Protein AF-A0A5C3MVZ9-F1 (afdb_monomer)

Secondary structure (DSSP, 8-state):
---------------S--SSSTT-HHHHHHHHHHHHHHHHHHHHHHHH--TTTHHHHHHHHHHHHHHHHHHHHHHHHHH--SSPPPPPHHHHHHHHHHHHHHHHHHHHHHHHHHHTHHHHHHTT-HHHHHHHHHHHHHHHHHHHHHHHHH-GGGHHHHHHHHHHHHHHHHHHHHHT-

Nearest PDB structures (foldseek):
  5j5k-assembly1_A  TM=9.422E-01  e=7.555E-06  Aspergillus fumigatus Af293
  8paq-assembly1_A  TM=5.697E-01  e=6.521E-03  Pleurotus eryngii
  8e0l-assembly1_C  TM=3.706E-01  e=1.104E-01  synthetic construct
  8fbj-assembly1_A  TM=3.093E-01  e=8.684E-02  synthetic construct
  3hiu-assembly1_B  TM=3.455E-01  e=1.781E+00  Xanthomonas campestris pv. campestris

Sequence (177 aa):
MKFFALIPVAFAGLSALSGVFAQNPQTVIASLKSVTKVSANLNVVVKGTSATNVFTEAPRIVTSLKDIVTTVGKAITVVSVHNPKAFDEKISEEVVEVLTDFVHVHQMLLKTIIGKHGVLAQFGFATPVRLALVAIEKGVDTFAFALIDLIPSQKGKAQKEVGSLDVTLQSSIKTYS

Organism: NCBI:txid5364

pLDDT: mean 88.58, std 17.46, range [35.72, 98.81]

Radius of gyration: 16.66 Å; Cα contacts (8 Å, |Δi|>4): 194; chains: 1; bounding box: 38×30×49 Å

Mean predicted aligned error: 6.55 Å

Solvent-accessible surface area (backbone atoms only — not comparable to full-atom values): 9661 Å² total; per-residue (Å²): 135,83,80,80,80,84,72,87,73,83,80,82,81,84,84,85,90,50,87,75,75,28,78,41,66,67,59,51,49,50,35,44,52,49,40,34,49,53,38,48,56,44,32,55,55,53,67,72,52,44,86,89,44,34,90,65,42,50,61,49,50,46,50,48,42,48,50,42,35,51,44,38,52,55,36,29,63,37,42,65,39,81,85,62,71,61,52,56,70,72,57,26,52,52,48,43,53,52,47,46,53,31,38,53,38,46,45,53,27,39,53,44,48,51,73,40,39,67,57,40,41,76,74,70,41,26,60,62,46,25,56,37,46,55,48,37,48,57,37,50,53,56,33,50,58,34,45,38,58,34,20,62,94,43,30,72,59,49,51,52,45,53,52,58,36,48,57,45,47,54,52,35,35,57,71,37,102

Foldseek 3Di:
DPDDPPPDPDPDDDDDDDADQLLDLVLLLVLLVVLLVLLLVLLVLLLPDDLVCCVPSLVVNLVSLVVSLVSLVVSLVSLPHDPADADDQVSLVVSLVSLLSSLVSLLSSLVSLLVCLVSCVVVPSLVSNLVSLVSNLVSLVSSLVSSCVRRVVCNVSSCVSSVSSNVSSVVSSVSSD

Structure (mmCIF, N/CA/C/O backbone):
data_AF-A0A5C3MVZ9-F1
#
_entry.id   AF-A0A5C3MVZ9-F1
#
loop_
_atom_site.group_PDB
_atom_site.id
_atom_site.type_symbol
_atom_site.label_atom_id
_atom_site.label_alt_id
_atom_site.label_comp_id
_atom_site.label_asym_id
_atom_site.label_entity_id
_atom_site.label_seq_id
_atom_site.pdbx_PDB_ins_code
_atom_site.Cartn_x
_atom_site.Cartn_y
_atom_site.Cartn_z
_atom_site.occupancy
_atom_site.B_iso_or_equiv
_atom_site.auth_seq_id
_atom_site.auth_comp_id
_atom_site.auth_asym_id
_atom_site.auth_atom_id
_atom_site.pdbx_PDB_model_num
ATOM 1 N N . MET A 1 1 ? -6.226 -20.193 2.914 1.00 45.25 1 MET A N 1
ATOM 2 C CA . MET A 1 1 ? -5.857 -19.100 3.832 1.00 45.25 1 MET A CA 1
ATOM 3 C C . MET A 1 1 ? -4.675 -19.573 4.659 1.00 45.25 1 MET A C 1
ATOM 5 O O . MET A 1 1 ? -4.851 -20.467 5.475 1.00 45.25 1 MET A O 1
ATOM 9 N N . LYS A 1 2 ? -3.469 -19.068 4.389 1.00 41.84 2 LYS A N 1
ATOM 10 C CA . LYS A 1 2 ? -2.326 -19.240 5.291 1.00 41.84 2 LYS A CA 1
ATOM 11 C C . LYS A 1 2 ? -2.252 -17.982 6.145 1.00 41.84 2 LYS A C 1
ATOM 13 O O . LYS A 1 2 ? -1.389 -17.143 5.938 1.00 41.84 2 LYS A O 1
ATOM 18 N N . PHE A 1 3 ? -3.210 -17.827 7.054 1.00 57.84 3 PHE A N 1
ATOM 19 C CA . 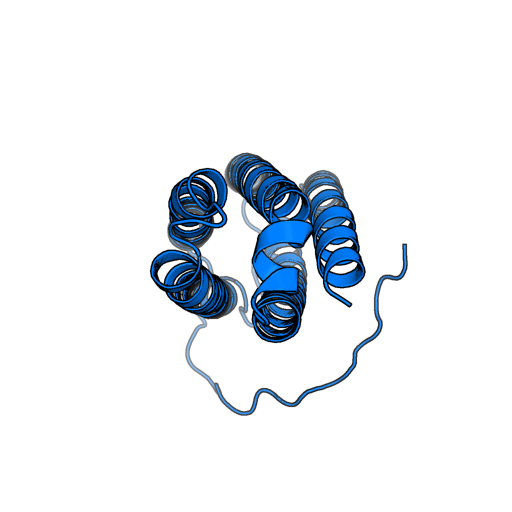PHE A 1 3 ? -3.000 -16.875 8.130 1.00 57.84 3 PHE A CA 1
ATOM 20 C C . PHE A 1 3 ? -1.802 -17.387 8.941 1.00 57.84 3 PHE A C 1
ATOM 22 O O . PHE A 1 3 ? -1.785 -18.553 9.332 1.00 57.84 3 PHE A O 1
ATOM 29 N N . PHE A 1 4 ? -0.820 -16.513 9.156 1.00 57.12 4 PHE A N 1
ATOM 30 C CA . PHE A 1 4 ? 0.335 -16.703 10.037 1.00 57.12 4 PHE A CA 1
ATOM 31 C C . PHE A 1 4 ? 1.445 -17.629 9.513 1.00 57.12 4 PHE A C 1
ATOM 33 O O . PHE A 1 4 ? 1.595 -18.776 9.923 1.00 57.12 4 PHE A O 1
ATOM 40 N N . ALA A 1 5 ? 2.341 -17.060 8.708 1.00 37.34 5 ALA A N 1
ATOM 41 C CA . ALA A 1 5 ? 3.761 -17.357 8.858 1.00 37.34 5 ALA A CA 1
ATOM 42 C C . ALA A 1 5 ? 4.421 -16.124 9.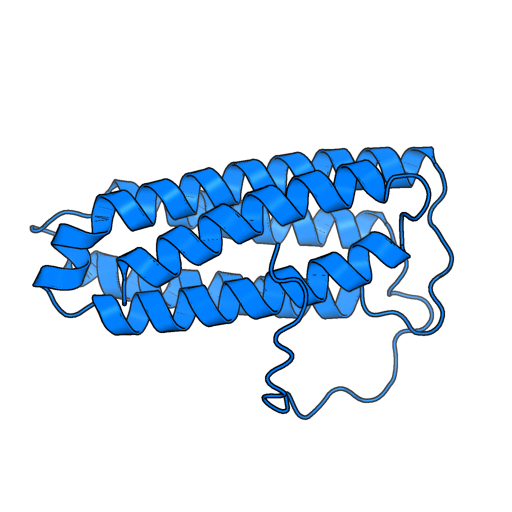491 1.00 37.34 5 ALA A C 1
ATOM 44 O O . ALA A 1 5 ? 4.932 -15.248 8.798 1.00 37.34 5 ALA A O 1
ATOM 45 N N . LEU A 1 6 ? 4.353 -16.033 10.825 1.00 38.66 6 LEU A N 1
ATOM 46 C CA . LEU A 1 6 ? 5.170 -15.103 11.603 1.00 38.66 6 LEU A CA 1
ATOM 47 C C . LEU A 1 6 ? 6.642 -15.440 11.340 1.00 38.66 6 LEU A C 1
ATOM 49 O O . LEU A 1 6 ? 7.203 -16.333 11.969 1.00 38.66 6 LEU A O 1
ATOM 53 N N . ILE A 1 7 ? 7.270 -14.737 10.399 1.00 37.75 7 ILE A N 1
ATOM 54 C CA . ILE A 1 7 ? 8.725 -14.609 10.379 1.00 37.75 7 ILE A CA 1
ATOM 55 C C . ILE A 1 7 ? 9.030 -13.337 11.170 1.00 37.75 7 ILE A C 1
ATOM 57 O O . ILE A 1 7 ? 8.782 -12.241 10.654 1.00 37.75 7 ILE A O 1
ATOM 61 N N . PRO A 1 8 ? 9.541 -13.440 12.409 1.00 36.94 8 PRO A N 1
ATOM 62 C CA . PRO A 1 8 ? 9.918 -12.272 13.178 1.00 36.94 8 PRO A CA 1
ATOM 63 C C . PRO A 1 8 ? 11.187 -11.691 12.551 1.00 36.94 8 PRO A C 1
ATOM 65 O O . PRO A 1 8 ? 12.300 -12.124 12.832 1.00 36.94 8 PRO A O 1
ATOM 68 N N . VAL A 1 9 ? 11.028 -10.705 11.670 1.00 46.03 9 VAL A N 1
ATOM 69 C CA . VAL A 1 9 ? 12.108 -9.755 11.402 1.00 46.03 9 VAL A CA 1
ATOM 70 C C . VAL A 1 9 ? 11.921 -8.653 12.429 1.00 46.03 9 VAL A C 1
ATOM 72 O O . VAL A 1 9 ? 10.958 -7.896 12.350 1.00 46.03 9 VAL A O 1
ATOM 75 N N . ALA A 1 10 ? 12.789 -8.638 13.439 1.00 35.72 10 ALA A N 1
ATOM 76 C CA . ALA A 1 10 ? 12.755 -7.673 14.524 1.00 35.72 10 ALA A CA 1
ATOM 77 C C . ALA A 1 10 ? 12.813 -6.241 13.967 1.00 35.72 10 ALA A C 1
ATOM 79 O O . ALA A 1 10 ? 13.871 -5.756 13.571 1.00 35.72 10 ALA A O 1
ATOM 80 N N . PHE A 1 11 ? 11.668 -5.559 13.944 1.00 40.09 11 PHE A N 1
ATOM 81 C CA . PHE A 1 11 ? 11.622 -4.108 13.844 1.00 40.09 11 PHE A CA 1
ATOM 82 C C . PHE A 1 11 ? 11.861 -3.579 15.260 1.00 40.09 11 PHE A C 1
ATOM 84 O O . PHE A 1 11 ? 10.946 -3.479 16.076 1.00 40.09 11 PHE A O 1
ATOM 91 N N . ALA A 1 12 ? 13.131 -3.370 15.601 1.00 48.41 12 ALA A N 1
ATOM 92 C CA . ALA A 1 12 ? 13.502 -2.774 16.872 1.00 48.41 12 ALA A CA 1
ATOM 93 C C . ALA A 1 12 ? 13.098 -1.293 16.878 1.00 48.41 12 ALA A C 1
ATOM 95 O O . ALA A 1 12 ? 13.540 -0.522 16.030 1.00 48.41 12 ALA A O 1
ATOM 96 N N . GLY A 1 13 ? 12.303 -0.915 17.878 1.00 43.41 13 GLY A N 1
ATOM 97 C CA . GLY A 1 13 ? 12.149 0.467 18.319 1.00 43.41 13 GLY A CA 1
ATOM 98 C C . GLY A 1 13 ? 10.807 1.105 17.981 1.00 43.41 13 GLY A C 1
ATOM 99 O O . GLY A 1 13 ? 10.647 1.672 16.910 1.00 43.41 13 GLY A O 1
ATOM 100 N N . LEU A 1 14 ? 9.890 1.098 18.952 1.00 44.62 14 LEU A N 1
ATOM 101 C CA . LEU A 1 14 ? 9.253 2.326 19.443 1.00 44.62 14 LEU A CA 1
ATOM 102 C C . LEU A 1 14 ? 8.547 2.023 20.773 1.00 44.62 14 LEU A C 1
ATOM 104 O O . LEU A 1 14 ? 7.391 1.611 20.830 1.00 44.62 14 LEU A O 1
ATOM 108 N N . SER A 1 15 ? 9.285 2.170 21.869 1.00 47.75 15 SER A N 1
ATOM 109 C CA . SER A 1 15 ? 8.735 2.110 23.219 1.00 47.75 15 SER A CA 1
ATOM 110 C C . SER A 1 15 ? 8.070 3.439 23.585 1.00 47.75 15 SER A C 1
ATOM 112 O O . SER A 1 15 ? 8.739 4.467 23.604 1.00 47.75 15 SER A O 1
ATOM 114 N N . ALA A 1 16 ? 6.784 3.327 23.935 1.00 46.72 16 ALA A N 1
ATOM 115 C CA . ALA A 1 16 ? 5.976 4.169 24.821 1.00 46.72 16 ALA A CA 1
ATOM 116 C C . ALA A 1 16 ? 5.820 5.661 24.470 1.00 46.72 16 ALA A C 1
ATOM 118 O O . ALA A 1 16 ? 6.742 6.435 24.669 1.00 46.72 16 ALA A O 1
ATOM 119 N N . LEU A 1 17 ? 4.610 6.049 24.034 1.00 42.44 17 LEU A N 1
ATOM 120 C CA . LEU A 1 17 ? 3.805 7.207 24.490 1.00 42.44 17 LEU A CA 1
ATOM 121 C C . LEU A 1 17 ? 2.609 7.396 23.525 1.00 42.44 17 LEU A C 1
ATOM 123 O O . LEU A 1 17 ? 2.632 8.254 22.648 1.00 42.44 17 LEU A O 1
ATOM 127 N N . SER A 1 18 ? 1.545 6.597 23.645 1.00 43.44 18 SER A N 1
ATOM 128 C CA . SER A 1 18 ? 0.374 6.739 22.755 1.00 43.44 18 SER A CA 1
ATOM 129 C C . SER A 1 18 ? -0.921 6.192 23.367 1.00 43.44 18 SER A C 1
ATOM 131 O O . SER A 1 18 ? -1.630 5.398 22.766 1.00 43.44 18 SER A O 1
ATOM 133 N N . GLY A 1 19 ? -1.255 6.621 24.589 1.00 43.06 19 GLY A N 1
ATOM 134 C CA . GLY A 1 19 ? -2.508 6.214 25.245 1.00 43.06 19 GLY A CA 1
ATOM 135 C C . GLY A 1 19 ? -3.753 7.004 24.818 1.00 43.06 19 GLY A C 1
ATOM 136 O O . GLY A 1 19 ? -4.858 6.493 24.934 1.00 43.06 19 GLY A O 1
ATOM 137 N N . VAL A 1 20 ? -3.603 8.243 24.326 1.00 42.28 20 VAL A N 1
ATOM 138 C CA . VAL A 1 20 ? -4.756 9.151 24.108 1.00 42.28 20 VAL A CA 1
ATOM 139 C C . VAL A 1 20 ? -4.894 9.625 22.656 1.00 42.28 20 VAL A C 1
ATOM 141 O O . VAL A 1 20 ? -6.004 9.849 22.188 1.00 42.28 20 VAL A O 1
ATOM 144 N N . PHE A 1 21 ? -3.800 9.711 21.891 1.00 45.47 21 PHE A N 1
ATOM 145 C CA . PHE A 1 21 ? -3.852 10.142 20.483 1.00 45.47 21 PHE A CA 1
ATOM 146 C C . PHE A 1 21 ? -4.121 9.007 19.482 1.00 45.47 21 PHE A C 1
ATOM 148 O O . PHE A 1 21 ? -4.516 9.278 18.350 1.00 45.47 21 PHE A O 1
ATOM 155 N N . ALA A 1 22 ? -3.929 7.746 19.884 1.00 52.75 22 ALA A N 1
ATOM 156 C CA . ALA A 1 22 ? -3.975 6.595 18.980 1.00 52.75 22 ALA A CA 1
ATOM 157 C C . ALA A 1 22 ? -5.392 6.011 18.771 1.00 52.75 22 ALA A C 1
ATOM 159 O O . ALA A 1 22 ? -5.597 5.136 17.945 1.00 52.75 22 ALA A O 1
ATOM 160 N N . GLN A 1 23 ? -6.418 6.532 19.451 1.00 66.25 23 GLN A N 1
ATOM 161 C CA . GLN A 1 23 ? -7.820 6.159 19.194 1.00 66.25 23 GLN A CA 1
ATOM 162 C C . GLN A 1 23 ? -8.663 7.312 18.665 1.00 66.25 23 GLN A C 1
ATOM 164 O O . GLN A 1 23 ? -9.837 7.432 18.998 1.00 66.25 23 GLN A O 1
ATOM 169 N N . ASN A 1 24 ? -8.075 8.184 17.850 1.00 84.31 24 ASN A N 1
ATOM 170 C CA . ASN A 1 24 ? -8.842 9.174 17.110 1.00 84.31 24 ASN A CA 1
ATOM 171 C C . ASN A 1 24 ? -9.297 8.553 15.769 1.00 84.31 24 ASN A C 1
ATOM 173 O O . ASN A 1 24 ? -8.444 8.315 14.904 1.00 84.31 24 ASN A O 1
ATOM 177 N N . PRO A 1 25 ? -10.605 8.297 15.560 1.00 88.69 25 PRO A N 1
ATOM 178 C CA . PRO A 1 25 ? -11.088 7.684 14.325 1.00 88.69 25 PRO A CA 1
ATOM 179 C C . PRO A 1 25 ? -10.778 8.507 13.075 1.00 88.69 25 PRO A C 1
ATOM 181 O O . PRO A 1 25 ? -10.451 7.949 12.029 1.00 88.69 25 PRO A O 1
ATOM 184 N N . GLN A 1 26 ? -10.803 9.836 13.181 1.00 91.06 26 GLN A N 1
ATOM 185 C CA . GLN A 1 26 ? -10.455 10.730 12.081 1.00 91.06 26 GLN A CA 1
ATOM 186 C C . GLN A 1 26 ? -8.980 10.579 11.694 1.00 91.06 26 GLN A C 1
ATOM 188 O O . GLN A 1 26 ? -8.660 10.620 10.507 1.00 91.06 26 GLN A O 1
ATOM 193 N N . THR A 1 27 ? -8.083 10.331 12.653 1.00 90.94 27 THR A N 1
ATOM 194 C CA . THR A 1 27 ? -6.670 10.030 12.369 1.00 90.94 27 THR A CA 1
ATOM 195 C C . THR A 1 27 ? -6.507 8.675 11.672 1.00 90.94 27 THR A C 1
ATOM 197 O O . THR A 1 27 ? -5.703 8.564 10.741 1.00 90.94 27 THR A O 1
ATOM 200 N N . VAL A 1 28 ? -7.283 7.654 12.058 1.00 92.19 28 VAL A N 1
ATOM 201 C CA . VAL A 1 28 ? -7.298 6.341 11.379 1.00 92.19 28 VAL A CA 1
ATOM 202 C C . VAL A 1 28 ? -7.769 6.494 9.930 1.00 92.19 28 VAL A C 1
ATOM 204 O O . VAL A 1 28 ? -7.072 6.081 9.000 1.00 92.19 28 VAL A O 1
ATOM 207 N N . ILE A 1 29 ? -8.901 7.170 9.725 1.00 94.00 29 ILE A N 1
ATOM 208 C CA . ILE A 1 29 ? -9.472 7.456 8.402 1.00 94.00 29 ILE A CA 1
ATOM 209 C C . ILE A 1 29 ? -8.499 8.275 7.546 1.00 94.00 29 ILE A C 1
ATOM 211 O O . ILE A 1 29 ? -8.276 7.958 6.375 1.00 94.00 29 ILE A O 1
ATOM 215 N N . ALA A 1 30 ? -7.879 9.312 8.113 1.00 94.81 30 ALA A N 1
ATOM 216 C CA . ALA A 1 30 ? -6.889 10.125 7.413 1.00 94.81 30 ALA A CA 1
ATOM 217 C C . ALA A 1 30 ? -5.657 9.303 7.008 1.00 94.81 30 ALA A C 1
ATOM 219 O O . ALA A 1 30 ? -5.134 9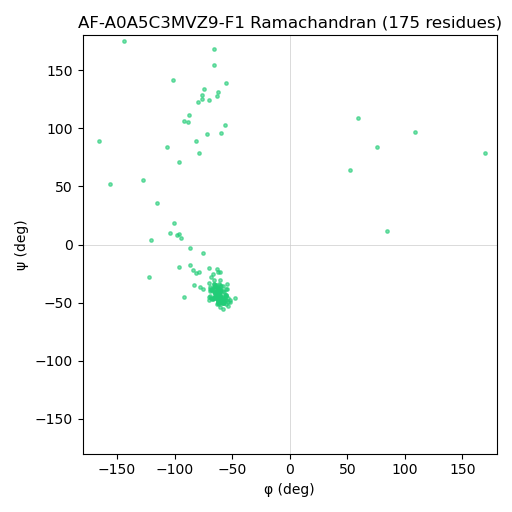.486 5.907 1.00 94.81 30 ALA A O 1
ATOM 220 N N . SER A 1 31 ? -5.221 8.369 7.855 1.00 93.31 31 SER A N 1
ATOM 221 C CA . SER A 1 31 ? -4.093 7.480 7.559 1.00 93.31 31 SER A CA 1
ATOM 222 C C . SER A 1 31 ? -4.416 6.528 6.407 1.00 93.31 31 SER A C 1
ATOM 224 O O . SER A 1 31 ? -3.632 6.446 5.461 1.00 93.31 31 SER A O 1
ATOM 226 N N . LEU A 1 32 ? -5.597 5.898 6.413 1.00 95.12 32 LEU A N 1
ATOM 227 C CA . LEU A 1 32 ? -6.078 5.079 5.291 1.00 95.12 32 LEU A CA 1
ATOM 228 C C . LEU A 1 32 ? -6.122 5.881 3.983 1.00 95.12 32 LEU A C 1
ATOM 230 O O . LEU A 1 32 ? -5.581 5.444 2.964 1.00 95.12 32 LEU A O 1
ATOM 234 N N . LYS A 1 33 ? -6.706 7.086 4.009 1.00 96.88 33 LYS A N 1
ATOM 235 C CA . LYS A 1 33 ? -6.783 7.978 2.838 1.00 96.88 33 LYS A CA 1
ATOM 236 C C . LYS A 1 33 ? -5.400 8.409 2.347 1.00 96.88 33 LYS A C 1
ATOM 238 O O . LYS A 1 33 ? -5.178 8.488 1.140 1.00 96.88 33 LYS A O 1
ATOM 243 N N . SER A 1 34 ? -4.460 8.653 3.259 1.00 96.38 34 SER A N 1
ATOM 244 C CA . SER A 1 34 ? -3.081 9.014 2.923 1.00 96.38 34 SER A CA 1
ATOM 245 C C . SER A 1 34 ? -2.374 7.889 2.167 1.00 96.38 34 SER A C 1
ATOM 247 O O . SER A 1 34 ? -1.870 8.121 1.066 1.00 96.38 34 SER A O 1
ATOM 249 N N . VAL A 1 35 ? -2.414 6.655 2.687 1.00 95.94 35 VAL A N 1
ATOM 250 C CA . VAL A 1 35 ? -1.827 5.499 1.988 1.00 95.94 35 VAL A CA 1
ATOM 251 C C . VAL A 1 35 ? -2.514 5.294 0.633 1.00 95.94 35 VAL A C 1
ATOM 253 O O . VAL A 1 35 ? -1.843 5.153 -0.388 1.00 95.94 35 VAL A O 1
ATOM 256 N N . THR A 1 36 ? -3.847 5.367 0.598 1.00 97.56 36 THR A N 1
ATOM 257 C CA . THR A 1 36 ? -4.649 5.253 -0.632 1.00 97.56 36 THR A CA 1
ATOM 258 C C . THR A 1 36 ? -4.211 6.262 -1.692 1.00 97.56 36 THR A C 1
ATOM 260 O O . THR A 1 36 ? -4.025 5.902 -2.853 1.00 97.56 36 THR A O 1
ATOM 263 N N . LYS A 1 37 ? -3.973 7.519 -1.303 1.00 97.81 37 LYS A N 1
ATOM 264 C CA . LYS A 1 37 ? -3.510 8.577 -2.207 1.00 97.81 37 LYS A CA 1
ATOM 265 C C . LYS A 1 37 ? -2.126 8.282 -2.783 1.00 97.81 37 LYS A C 1
ATOM 267 O O . LYS A 1 37 ? -1.931 8.441 -3.987 1.00 97.81 37 LYS A O 1
ATOM 272 N N . VAL A 1 38 ? -1.173 7.848 -1.955 1.00 97.31 38 VAL A N 1
ATOM 273 C CA . VAL A 1 38 ? 0.174 7.489 -2.436 1.00 97.31 38 VAL A CA 1
ATOM 274 C C . VAL A 1 38 ? 0.086 6.317 -3.422 1.00 97.31 38 VAL A C 1
ATOM 276 O O . VAL A 1 38 ? 0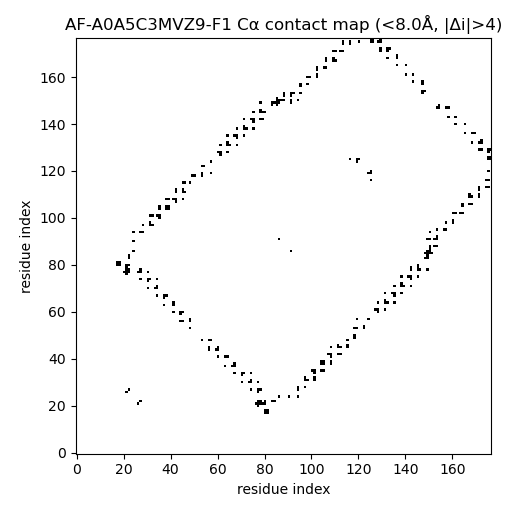.679 6.382 -4.499 1.00 97.31 38 VAL A O 1
ATOM 279 N N . SER A 1 39 ? -0.730 5.304 -3.122 1.00 97.88 39 SER A N 1
ATOM 280 C CA . SER A 1 39 ? -0.957 4.152 -4.005 1.00 97.88 39 SER A CA 1
ATOM 281 C C . SER A 1 39 ? -1.639 4.530 -5.326 1.00 97.88 39 SER A C 1
ATOM 283 O O . SER A 1 39 ? -1.230 4.059 -6.390 1.00 97.88 39 SER A O 1
ATOM 285 N N . ALA A 1 40 ? -2.629 5.426 -5.297 1.00 98.44 40 ALA A N 1
ATOM 286 C CA . ALA A 1 40 ? -3.281 5.941 -6.500 1.00 98.44 40 ALA A CA 1
ATOM 287 C C . ALA A 1 40 ? -2.307 6.731 -7.389 1.00 98.44 40 ALA A C 1
ATOM 289 O O . ALA A 1 40 ? -2.269 6.518 -8.602 1.00 98.44 40 ALA A O 1
ATOM 290 N N . ASN A 1 41 ? -1.478 7.591 -6.791 1.00 98.06 41 ASN A N 1
ATOM 291 C CA . ASN A 1 41 ? -0.460 8.351 -7.515 1.00 98.06 41 ASN A CA 1
ATOM 292 C C . ASN A 1 41 ? 0.576 7.425 -8.159 1.00 98.06 41 ASN A C 1
ATOM 294 O O . ASN A 1 41 ? 0.909 7.592 -9.333 1.00 98.06 41 ASN A O 1
ATOM 298 N N . LEU A 1 42 ? 1.040 6.410 -7.425 1.00 98.44 42 LEU A N 1
ATOM 299 C CA . LEU A 1 42 ? 1.951 5.412 -7.974 1.00 98.44 42 LEU A CA 1
ATOM 300 C C . LEU A 1 42 ? 1.316 4.652 -9.144 1.00 98.44 42 LEU A C 1
ATOM 302 O O . LEU A 1 42 ? 1.982 4.400 -10.143 1.00 98.44 42 LEU A O 1
ATOM 306 N N . ASN A 1 43 ? 0.024 4.330 -9.078 1.00 98.56 43 ASN A N 1
ATOM 307 C CA . ASN A 1 43 ? -0.659 3.630 -10.166 1.00 98.56 43 ASN A CA 1
ATOM 308 C C . ASN A 1 43 ? -0.580 4.406 -11.494 1.00 98.56 43 ASN A C 1
ATOM 310 O O . ASN A 1 43 ? -0.430 3.792 -12.548 1.00 98.56 43 ASN A O 1
ATOM 314 N N . VAL A 1 44 ? -0.627 5.743 -11.460 1.00 98.00 44 VAL A N 1
ATOM 315 C CA . VAL A 1 44 ? -0.446 6.589 -12.656 1.00 98.00 44 VAL A CA 1
ATOM 316 C C . VAL A 1 44 ? 0.954 6.407 -13.249 1.00 98.00 44 VAL A C 1
ATOM 318 O O . VAL A 1 44 ? 1.088 6.181 -14.453 1.00 98.00 44 VAL A O 1
ATOM 321 N N . VAL A 1 45 ? 1.985 6.431 -12.400 1.00 98.00 45 VAL A N 1
ATOM 322 C CA . VAL A 1 45 ? 3.391 6.234 -12.793 1.00 98.00 45 VAL A CA 1
ATOM 323 C C . VAL A 1 45 ? 3.601 4.844 -13.403 1.00 98.00 45 VAL A C 1
ATOM 325 O O . VAL A 1 45 ? 4.128 4.709 -14.509 1.00 98.00 45 VAL A O 1
ATOM 328 N N . VAL A 1 46 ? 3.114 3.799 -12.727 1.00 98.38 46 VAL A N 1
ATOM 329 C CA . VAL A 1 46 ? 3.235 2.414 -13.204 1.00 98.38 46 VAL A CA 1
ATOM 330 C C . VAL A 1 46 ? 2.512 2.246 -14.541 1.00 98.38 46 VAL A C 1
ATOM 332 O O . VAL A 1 46 ? 3.092 1.697 -15.477 1.00 98.38 46 VAL A O 1
ATOM 335 N N . LYS A 1 47 ? 1.284 2.769 -14.693 1.00 98.25 47 LYS A N 1
ATOM 336 C CA . LYS A 1 47 ? 0.523 2.700 -15.957 1.00 98.25 47 LYS A CA 1
ATOM 337 C C . LYS A 1 47 ? 1.298 3.294 -17.137 1.00 98.25 47 LYS A C 1
ATOM 339 O O . LYS A 1 47 ? 1.334 2.670 -18.201 1.00 98.25 47 LYS A O 1
ATOM 344 N N . GLY A 1 48 ? 1.941 4.445 -16.934 1.00 97.31 48 GLY A N 1
ATOM 345 C CA . GLY A 1 48 ? 2.714 5.159 -17.956 1.00 97.31 48 GLY A CA 1
ATOM 346 C C . GLY A 1 48 ? 4.084 4.557 -18.286 1.00 97.31 48 GLY A C 1
ATOM 347 O O . GLY A 1 48 ? 4.729 4.996 -19.236 1.00 97.31 48 GLY A O 1
ATOM 348 N N . THR A 1 49 ? 4.539 3.549 -17.539 1.00 98.00 49 THR A N 1
ATOM 349 C CA . THR A 1 49 ? 5.858 2.940 -17.756 1.00 98.00 49 THR A CA 1
ATOM 350 C C . THR A 1 49 ? 5.873 2.056 -19.003 1.00 98.00 49 THR A C 1
ATOM 352 O O . THR A 1 49 ? 4.982 1.228 -19.215 1.00 98.00 49 THR A O 1
ATOM 355 N N . SER A 1 50 ? 6.901 2.199 -19.827 1.00 97.88 50 SER A N 1
ATOM 356 C CA . SER A 1 50 ? 7.138 1.464 -21.069 1.00 97.88 50 SER A CA 1
ATOM 357 C C . SER A 1 50 ? 8.639 1.214 -21.249 1.00 97.88 50 SER A C 1
ATOM 359 O O . SER A 1 50 ? 9.458 1.707 -20.479 1.00 97.88 50 SER A O 1
ATOM 361 N N . ALA A 1 51 ? 9.026 0.462 -22.282 1.00 97.06 51 ALA A N 1
ATOM 362 C CA . ALA A 1 51 ? 10.439 0.198 -22.558 1.00 97.06 51 ALA A CA 1
ATOM 363 C C . ALA A 1 51 ? 11.249 1.473 -22.873 1.00 97.06 51 ALA A C 1
ATOM 365 O O . ALA A 1 51 ? 12.458 1.486 -22.673 1.00 97.06 51 ALA A O 1
ATOM 366 N N . THR A 1 52 ? 10.602 2.551 -23.335 1.00 97.44 52 THR A N 1
ATOM 367 C CA . THR A 1 52 ? 11.290 3.793 -23.724 1.00 97.44 52 THR A CA 1
ATOM 368 C C . THR A 1 52 ? 11.575 4.727 -22.551 1.00 97.44 52 THR A C 1
ATOM 370 O O . THR A 1 52 ? 12.478 5.550 -22.650 1.00 97.44 52 THR A O 1
ATOM 373 N N . ASN A 1 53 ? 10.840 4.607 -21.441 1.00 97.94 53 ASN A N 1
ATOM 374 C CA . ASN A 1 53 ? 11.009 5.456 -20.254 1.00 97.94 53 ASN A CA 1
ATOM 375 C C . ASN A 1 53 ? 11.368 4.670 -18.981 1.00 97.94 53 ASN A C 1
ATOM 377 O O . ASN A 1 53 ? 11.492 5.263 -17.910 1.00 97.94 53 ASN A O 1
ATOM 381 N N . VAL A 1 54 ? 11.568 3.351 -19.080 1.00 97.38 54 VAL A N 1
ATOM 382 C CA . VAL A 1 54 ? 11.798 2.455 -17.934 1.00 97.38 54 VAL A CA 1
ATOM 383 C C . VAL A 1 54 ? 12.957 2.896 -17.040 1.00 97.38 54 VAL A C 1
ATOM 385 O O . VAL A 1 54 ? 12.841 2.824 -15.824 1.00 97.38 54 VAL A O 1
ATOM 388 N N . PHE A 1 55 ? 14.049 3.416 -17.603 1.00 96.62 55 PHE A N 1
ATOM 389 C CA . PHE A 1 55 ? 15.200 3.857 -16.810 1.00 96.62 55 PHE A CA 1
ATOM 390 C C . PHE A 1 55 ? 14.918 5.118 -15.983 1.00 96.62 55 PHE A C 1
ATOM 392 O O . PHE A 1 55 ? 15.596 5.357 -14.988 1.00 96.62 55 PHE A O 1
ATOM 399 N N . THR A 1 56 ? 13.899 5.895 -16.351 1.00 97.56 56 THR A N 1
ATOM 400 C CA . THR A 1 56 ? 13.416 7.042 -15.573 1.00 97.56 56 THR A CA 1
ATOM 401 C C . THR A 1 56 ? 12.306 6.623 -14.613 1.00 97.56 56 THR A C 1
ATOM 403 O O . THR A 1 56 ? 12.328 6.995 -13.441 1.00 97.56 56 THR A O 1
ATOM 406 N N . GLU A 1 57 ? 11.346 5.825 -15.080 1.00 97.69 57 GLU A N 1
ATOM 407 C CA . GLU A 1 57 ? 10.146 5.497 -14.306 1.00 97.69 57 GLU A CA 1
ATOM 408 C C . GLU A 1 57 ? 10.351 4.352 -13.313 1.00 97.69 57 GLU A C 1
ATOM 410 O O . GLU A 1 57 ? 9.817 4.405 -12.209 1.00 97.69 57 GLU A O 1
ATOM 415 N N . ALA A 1 58 ? 11.158 3.337 -13.621 1.00 96.94 58 ALA A N 1
ATOM 416 C CA . ALA A 1 58 ? 11.350 2.208 -12.714 1.00 96.94 58 ALA A CA 1
ATOM 417 C C . ALA A 1 58 ? 12.022 2.602 -11.381 1.00 96.94 58 ALA A C 1
ATOM 419 O O . ALA A 1 58 ? 11.524 2.180 -10.33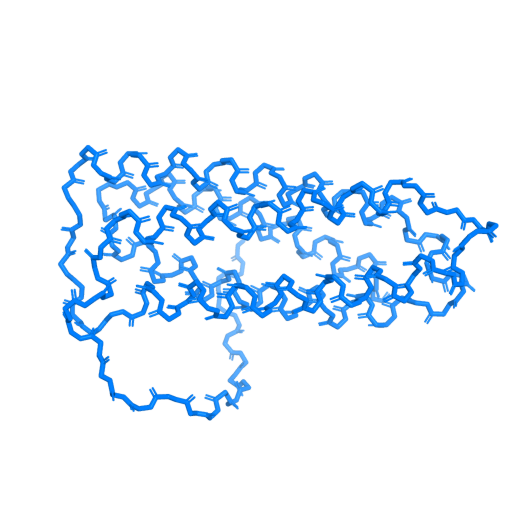2 1.00 96.94 58 ALA A O 1
ATOM 420 N N . PRO A 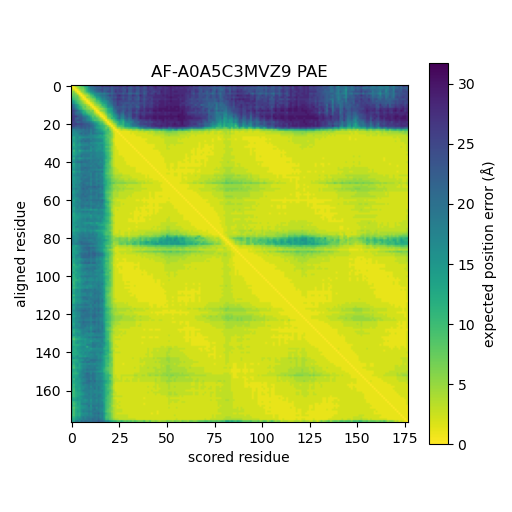1 59 ? 13.058 3.470 -11.346 1.00 96.94 59 PRO A N 1
ATOM 421 C CA . PRO A 1 59 ? 13.558 4.013 -10.083 1.00 96.94 59 PRO A CA 1
ATOM 422 C C . PRO A 1 59 ? 12.493 4.801 -9.308 1.00 96.94 59 PRO A C 1
ATOM 424 O O . PRO A 1 59 ? 12.406 4.670 -8.086 1.00 96.94 59 PRO A O 1
ATOM 427 N N . ARG A 1 60 ? 11.646 5.577 -10.002 1.00 97.56 60 ARG A N 1
ATOM 428 C CA . ARG A 1 60 ? 10.530 6.310 -9.377 1.00 97.56 60 ARG A CA 1
ATOM 429 C C . ARG A 1 60 ? 9.510 5.353 -8.771 1.00 97.56 60 ARG A C 1
ATOM 431 O O . ARG A 1 60 ? 9.099 5.568 -7.637 1.00 97.56 60 ARG A O 1
ATOM 438 N N . ILE A 1 61 ? 9.169 4.270 -9.471 1.00 98.12 61 ILE A N 1
ATOM 439 C CA . ILE A 1 61 ? 8.275 3.222 -8.966 1.00 98.12 61 ILE A CA 1
ATOM 440 C C . ILE A 1 61 ? 8.830 2.619 -7.679 1.00 98.12 61 ILE A C 1
ATOM 442 O O . ILE A 1 61 ? 8.113 2.539 -6.687 1.00 98.12 61 ILE A O 1
ATOM 446 N N . VAL A 1 62 ? 10.105 2.221 -7.670 1.00 97.31 62 VAL A N 1
ATOM 447 C CA . VAL A 1 62 ? 10.736 1.621 -6.484 1.00 97.31 62 VAL A CA 1
ATOM 448 C C . VAL A 1 62 ? 10.734 2.596 -5.306 1.00 97.31 62 VAL A C 1
ATOM 450 O O . VAL A 1 62 ? 10.416 2.196 -4.186 1.00 97.31 62 VAL A O 1
ATOM 453 N N . THR A 1 63 ? 11.049 3.870 -5.541 1.00 96.94 63 THR A N 1
ATOM 454 C CA . THR A 1 63 ? 10.991 4.911 -4.503 1.00 96.94 63 THR A CA 1
ATOM 455 C C . THR A 1 63 ? 9.570 5.094 -3.978 1.00 96.94 63 THR A C 1
ATOM 457 O O . THR A 1 63 ? 9.356 5.013 -2.775 1.00 96.94 63 THR A O 1
ATOM 460 N N . SER A 1 64 ? 8.575 5.219 -4.853 1.00 97.00 64 SER A N 1
ATOM 461 C CA . SER A 1 64 ? 7.179 5.369 -4.435 1.00 97.00 64 SER A CA 1
ATOM 462 C C . SER A 1 64 ? 6.617 4.129 -3.733 1.00 97.00 64 SER A C 1
ATOM 464 O O . SER A 1 64 ? 5.795 4.265 -2.833 1.00 97.00 64 SER A O 1
ATOM 466 N N . LEU A 1 65 ? 7.074 2.917 -4.065 1.00 97.50 65 LEU A N 1
ATOM 467 C CA . LEU A 1 65 ? 6.736 1.719 -3.288 1.00 97.50 65 LEU A CA 1
ATOM 468 C C . LEU A 1 65 ? 7.310 1.802 -1.865 1.00 97.50 65 LEU A C 1
ATOM 470 O O . LEU A 1 65 ? 6.620 1.457 -0.908 1.00 97.50 65 LEU A O 1
ATOM 474 N N . LYS A 1 66 ? 8.538 2.310 -1.694 1.00 94.69 66 LYS A N 1
ATOM 475 C CA . LYS A 1 66 ? 9.110 2.576 -0.361 1.00 94.69 66 LYS A CA 1
ATOM 476 C C . LYS A 1 66 ? 8.352 3.682 0.383 1.00 94.69 66 LYS A C 1
ATOM 478 O O . LYS A 1 66 ? 8.200 3.593 1.603 1.00 94.69 66 LYS A O 1
ATOM 483 N N . ASP A 1 67 ? 7.828 4.682 -0.323 1.00 95.88 67 ASP A N 1
ATOM 484 C CA . ASP A 1 67 ? 6.974 5.717 0.275 1.00 95.88 67 ASP A CA 1
ATOM 485 C C . ASP A 1 67 ? 5.649 5.133 0.781 1.00 95.88 67 ASP A C 1
ATOM 487 O O . ASP A 1 67 ? 5.173 5.525 1.850 1.00 95.88 67 ASP A O 1
ATOM 491 N N . ILE A 1 68 ? 5.076 4.150 0.073 1.00 95.38 68 ILE A N 1
ATOM 492 C CA . ILE A 1 68 ? 3.910 3.395 0.558 1.00 95.38 68 ILE A CA 1
ATOM 493 C C . ILE A 1 68 ? 4.273 2.647 1.840 1.00 95.38 68 ILE A C 1
ATOM 495 O O . ILE A 1 68 ? 3.577 2.820 2.836 1.00 95.38 68 ILE A O 1
ATOM 499 N N . VAL A 1 69 ? 5.380 1.892 1.862 1.00 93.88 69 VAL A N 1
ATOM 500 C CA . VAL A 1 69 ? 5.856 1.194 3.077 1.00 93.88 69 VAL A CA 1
ATOM 501 C C . VAL A 1 69 ? 5.999 2.167 4.247 1.00 93.88 69 VAL A C 1
ATOM 503 O O . VAL A 1 69 ? 5.514 1.903 5.344 1.00 93.88 69 VAL A O 1
ATOM 506 N N . THR A 1 70 ? 6.612 3.326 4.009 1.00 94.44 70 THR A N 1
ATOM 507 C CA . THR A 1 70 ? 6.792 4.367 5.029 1.00 94.44 70 THR A CA 1
ATOM 508 C C . THR A 1 70 ? 5.454 4.912 5.528 1.00 94.44 70 THR A C 1
ATOM 510 O O . THR A 1 70 ? 5.257 5.084 6.732 1.00 94.44 70 THR A O 1
ATOM 513 N N . THR A 1 71 ? 4.515 5.180 4.619 1.00 92.62 71 THR A N 1
ATOM 514 C CA . THR A 1 71 ? 3.181 5.699 4.962 1.00 92.62 71 THR A CA 1
ATOM 515 C C . THR A 1 71 ? 2.352 4.662 5.721 1.00 92.62 71 THR A C 1
ATOM 517 O O . THR A 1 71 ? 1.690 5.017 6.694 1.00 92.62 71 THR A O 1
ATOM 520 N N . VAL A 1 72 ? 2.443 3.382 5.353 1.00 92.00 72 VAL A N 1
ATOM 521 C CA . VAL A 1 72 ? 1.833 2.270 6.101 1.00 92.00 72 VAL A CA 1
ATOM 522 C C . VAL A 1 72 ? 2.456 2.152 7.490 1.00 92.00 72 VAL A C 1
ATOM 524 O O . VAL A 1 72 ? 1.724 2.045 8.466 1.00 92.00 72 VAL A O 1
ATOM 527 N N . GLY A 1 73 ? 3.781 2.271 7.616 1.00 90.75 73 GLY A N 1
ATOM 528 C CA . GLY A 1 73 ? 4.464 2.303 8.914 1.00 90.75 73 GLY A CA 1
ATOM 529 C C . GLY A 1 73 ? 3.922 3.397 9.837 1.00 90.75 73 GLY A C 1
ATOM 530 O O . GLY A 1 73 ? 3.630 3.138 11.002 1.00 90.75 73 GLY A O 1
ATOM 531 N N . LYS A 1 74 ? 3.688 4.602 9.305 1.00 90.19 74 LYS A N 1
ATOM 532 C CA . LYS A 1 74 ? 3.020 5.685 10.048 1.00 90.19 74 LYS A CA 1
ATOM 533 C C . LYS A 1 74 ? 1.579 5.323 10.415 1.00 90.19 74 LYS A C 1
ATOM 535 O O . LYS A 1 74 ? 1.184 5.537 11.557 1.00 90.19 74 LYS A O 1
ATOM 540 N N . ALA A 1 75 ? 0.810 4.740 9.496 1.00 89.75 75 ALA A N 1
ATOM 541 C CA . ALA A 1 75 ? -0.559 4.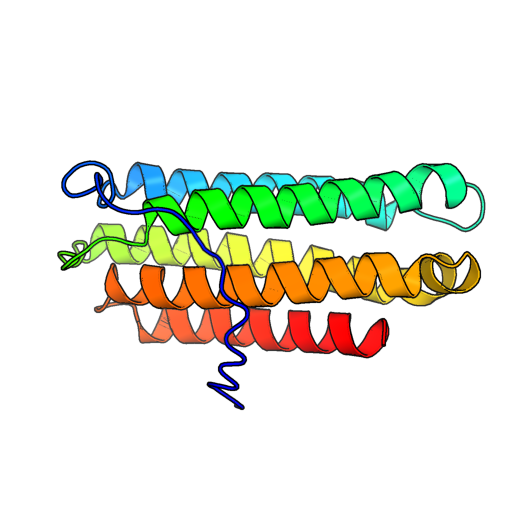303 9.771 1.00 89.75 75 ALA A CA 1
ATOM 542 C C . ALA A 1 75 ? -0.622 3.246 10.889 1.00 89.75 75 ALA A C 1
ATOM 544 O O . ALA A 1 75 ? -1.505 3.322 11.738 1.00 89.75 75 ALA A O 1
ATOM 545 N N . ILE A 1 76 ? 0.342 2.319 10.952 1.00 89.69 76 ILE A N 1
ATOM 546 C CA . ILE A 1 76 ? 0.465 1.340 12.045 1.00 89.69 76 ILE A CA 1
ATOM 547 C C . ILE A 1 76 ? 0.592 2.056 13.392 1.00 89.69 76 ILE A C 1
ATOM 549 O O . ILE A 1 76 ? -0.141 1.727 14.316 1.00 89.69 76 ILE A O 1
ATOM 553 N N . THR A 1 77 ? 1.436 3.089 13.503 1.00 87.69 77 THR A N 1
ATOM 554 C CA . THR A 1 77 ? 1.579 3.837 14.771 1.00 87.69 77 THR A CA 1
ATOM 555 C C . THR A 1 77 ? 0.283 4.501 15.243 1.00 87.69 77 THR A C 1
ATOM 557 O O . THR A 1 77 ? 0.128 4.751 16.436 1.00 87.69 77 THR A O 1
ATOM 560 N N . VAL A 1 78 ? -0.654 4.763 14.324 1.00 85.19 78 VAL A N 1
ATOM 561 C CA . VAL A 1 78 ? -1.973 5.316 14.644 1.00 85.19 78 VAL A CA 1
ATOM 562 C C . VAL A 1 78 ? -2.908 4.244 15.191 1.00 85.19 78 VAL A C 1
ATOM 564 O O . VAL A 1 78 ? -3.679 4.554 16.082 1.00 85.19 78 VAL A O 1
ATOM 567 N N . VAL A 1 79 ? -2.853 3.004 14.697 1.00 83.31 79 VAL A N 1
ATOM 568 C CA . VAL A 1 79 ? -3.783 1.931 15.108 1.00 83.31 79 VAL A CA 1
ATOM 569 C C . VAL A 1 79 ? -3.230 1.011 16.200 1.00 83.31 79 VAL A C 1
ATOM 571 O O . VAL A 1 79 ? -3.996 0.335 16.881 1.00 83.31 79 VAL A O 1
ATOM 574 N N . SER A 1 80 ? -1.911 0.972 16.400 1.00 82.50 80 SER A N 1
ATOM 575 C CA . SER A 1 80 ? -1.256 0.153 17.426 1.00 82.50 80 SER A CA 1
ATOM 576 C C . SER A 1 80 ? -1.365 0.799 18.808 1.00 82.50 80 SER A C 1
ATOM 578 O O . SER A 1 80 ? -0.423 1.418 19.308 1.00 82.50 80 SER A O 1
ATOM 580 N N . VAL A 1 81 ? -2.533 0.644 19.428 1.00 75.38 81 VAL A N 1
ATOM 581 C CA . VAL A 1 81 ? -2.830 1.154 20.773 1.00 75.38 81 VAL A CA 1
ATOM 582 C C . VAL A 1 81 ? -2.738 0.033 21.799 1.00 75.38 81 VAL A C 1
ATOM 584 O O . VAL A 1 81 ? -3.179 -1.086 21.552 1.00 75.38 81 VAL A O 1
ATOM 587 N N . HIS A 1 82 ? -2.203 0.332 22.982 1.00 75.81 82 HIS A N 1
ATOM 588 C CA . HIS A 1 82 ? -2.288 -0.582 24.116 1.00 75.81 82 HIS A CA 1
ATOM 589 C C . HIS A 1 82 ? -3.702 -0.542 24.718 1.00 75.81 82 HIS A C 1
ATOM 591 O O . HIS A 1 82 ? -4.172 0.533 25.081 1.00 75.81 82 HIS A O 1
ATOM 597 N N . ASN A 1 83 ? -4.358 -1.702 24.839 1.00 74.81 83 ASN A N 1
ATOM 598 C CA . ASN A 1 83 ? -5.748 -1.852 25.302 1.00 74.81 83 ASN A CA 1
ATOM 599 C C . ASN A 1 83 ? -6.745 -0.955 24.539 1.00 74.81 83 ASN A C 1
ATOM 601 O O . ASN A 1 83 ? -7.338 -0.051 25.134 1.00 74.81 83 ASN A O 1
ATOM 605 N N . PRO A 1 84 ? -6.932 -1.178 23.224 1.00 78.88 84 PRO A N 1
ATOM 606 C CA . PRO A 1 84 ? -7.827 -0.354 22.429 1.00 78.88 84 PRO A CA 1
ATOM 607 C C . PRO A 1 84 ? -9.275 -0.456 22.933 1.00 78.88 84 PRO A C 1
ATOM 609 O O . PRO A 1 84 ? -9.818 -1.547 23.098 1.00 78.88 84 PRO A O 1
ATOM 612 N N . LYS A 1 85 ? -9.940 0.687 23.128 1.00 85.56 85 LYS A N 1
ATOM 613 C CA . LYS A 1 85 ? -11.400 0.755 23.219 1.00 85.56 85 LYS A CA 1
ATOM 614 C C . LYS A 1 85 ? -12.016 0.630 21.824 1.00 85.56 85 LYS A C 1
ATOM 616 O O . LYS A 1 85 ? -11.650 1.375 20.921 1.00 85.56 85 LYS A O 1
ATOM 621 N N . ALA A 1 86 ? -12.975 -0.269 21.652 1.00 90.56 86 ALA A N 1
ATOM 622 C CA . ALA A 1 86 ? -13.708 -0.376 20.396 1.00 90.56 86 ALA A CA 1
ATOM 623 C C . ALA A 1 86 ? -14.347 0.968 20.002 1.00 90.56 86 ALA A C 1
ATOM 625 O O . ALA A 1 86 ? -14.892 1.681 20.855 1.00 90.56 86 ALA A O 1
ATOM 626 N N . PHE A 1 87 ? -14.290 1.296 18.715 1.00 91.88 87 PHE A N 1
ATOM 627 C CA . PHE A 1 87 ? -15.079 2.379 18.149 1.00 91.88 87 PHE A CA 1
ATOM 628 C C . PHE A 1 87 ? -16.568 2.040 18.222 1.00 91.88 87 PHE A C 1
ATOM 630 O O . PHE A 1 87 ? -16.961 0.874 18.283 1.00 91.88 87 PHE A O 1
ATOM 637 N N . ASP A 1 88 ? -17.403 3.078 18.243 1.00 92.50 88 ASP A N 1
ATOM 638 C CA . ASP A 1 88 ? -18.841 2.880 18.112 1.00 92.50 88 ASP A CA 1
ATOM 639 C C . ASP A 1 88 ? -19.201 2.330 16.721 1.00 92.50 88 ASP A C 1
ATOM 641 O O . ASP A 1 88 ? -18.376 2.287 15.803 1.00 92.50 88 ASP A O 1
ATOM 645 N N . GLU A 1 89 ? -20.445 1.881 16.575 1.00 91.69 89 GLU A N 1
ATOM 646 C CA . GLU A 1 89 ? -20.903 1.211 15.359 1.00 91.69 89 GLU A CA 1
ATOM 647 C C . GLU A 1 89 ? -20.795 2.101 14.119 1.00 91.69 89 GLU A C 1
ATOM 649 O O . GLU A 1 89 ? -20.259 1.681 13.096 1.00 91.69 89 GLU A O 1
ATOM 654 N N . LYS A 1 90 ? -21.239 3.356 14.229 1.00 94.19 90 LYS A N 1
ATOM 655 C CA . LYS A 1 90 ? -21.274 4.297 13.107 1.00 94.19 90 LYS A CA 1
ATOM 656 C C . LYS A 1 90 ? -19.864 4.619 12.617 1.00 94.19 90 LYS A C 1
ATOM 658 O O . LYS A 1 90 ? -19.623 4.692 11.415 1.00 94.19 90 LYS A O 1
ATOM 663 N N . ILE A 1 91 ? -18.929 4.805 13.543 1.00 94.00 91 ILE A N 1
ATOM 664 C CA . ILE A 1 91 ? -17.519 5.016 13.221 1.00 94.00 91 ILE A CA 1
ATOM 665 C C . ILE A 1 91 ? -16.896 3.746 12.636 1.00 94.00 91 ILE A C 1
ATOM 667 O O . ILE A 1 91 ? -16.107 3.827 11.696 1.00 94.00 91 ILE A O 1
ATOM 671 N N . SER A 1 92 ? -17.249 2.573 13.159 1.00 94.94 92 SER A N 1
ATOM 672 C CA . SER A 1 92 ? -16.753 1.299 12.634 1.00 94.94 92 SER A CA 1
ATOM 673 C C . SER A 1 92 ? -17.179 1.079 11.181 1.00 94.94 92 SER A C 1
ATOM 675 O O . SER A 1 92 ? -16.368 0.636 10.367 1.00 94.94 92 SER A O 1
ATOM 677 N N . GLU A 1 93 ? -18.420 1.427 10.832 1.00 96.12 93 GLU A N 1
ATOM 678 C CA . GLU A 1 93 ? -18.919 1.396 9.452 1.00 96.12 93 GLU A CA 1
ATOM 679 C C . GLU A 1 93 ? -18.148 2.356 8.538 1.00 96.12 93 GLU A C 1
ATOM 681 O O . GLU A 1 93 ? -17.687 1.936 7.476 1.00 96.12 93 GLU A O 1
ATOM 686 N N . GLU A 1 94 ? -17.927 3.600 8.973 1.00 96.94 94 GLU A N 1
ATOM 687 C CA . GLU A 1 94 ? -17.153 4.600 8.220 1.00 96.94 94 GLU A CA 1
ATOM 688 C C . GLU A 1 94 ? -15.705 4.140 7.981 1.00 96.94 94 GLU A C 1
ATOM 690 O O . GLU A 1 94 ? -15.159 4.272 6.884 1.00 96.94 94 GLU A O 1
ATOM 695 N N . VAL A 1 95 ? -15.071 3.541 8.992 1.00 95.94 95 VAL A N 1
ATOM 696 C CA . VAL A 1 95 ? -13.721 2.979 8.866 1.00 95.94 95 VAL A CA 1
ATOM 697 C C . VAL A 1 95 ? -13.686 1.841 7.842 1.00 95.94 95 VAL A C 1
ATOM 699 O O . VAL A 1 95 ? -12.741 1.773 7.054 1.00 95.94 95 VAL A O 1
ATOM 702 N N . VAL A 1 96 ? -14.695 0.963 7.813 1.00 97.06 96 VAL A N 1
ATOM 703 C CA . VAL A 1 96 ? -14.767 -0.125 6.822 1.00 97.06 96 VAL A CA 1
ATOM 704 C C . VAL A 1 96 ? -15.036 0.388 5.411 1.00 97.06 96 VAL A C 1
ATOM 706 O O . VAL A 1 96 ? -14.464 -0.148 4.461 1.00 97.06 96 VAL A O 1
ATOM 709 N N . GLU A 1 97 ? -15.843 1.431 5.246 1.00 97.88 97 GLU A N 1
ATOM 710 C CA . GLU A 1 97 ? -16.043 2.077 3.945 1.00 97.88 97 GLU A CA 1
ATOM 711 C C . GLU A 1 97 ? -14.709 2.603 3.392 1.00 97.88 97 GLU A C 1
ATOM 713 O O . GLU A 1 97 ? -14.295 2.247 2.288 1.00 97.88 97 GLU A O 1
ATOM 718 N N . VAL A 1 98 ? -13.956 3.342 4.210 1.00 97.56 98 VAL A N 1
ATOM 719 C CA . VAL A 1 98 ? -12.639 3.869 3.820 1.00 97.56 98 VAL A CA 1
ATOM 720 C C . VAL A 1 98 ? -11.613 2.744 3.606 1.00 97.56 98 VAL A C 1
ATOM 722 O O . VAL A 1 98 ? -10.752 2.848 2.728 1.00 97.56 98 VAL A O 1
ATOM 725 N N . LEU A 1 99 ? -11.694 1.651 4.372 1.00 97.19 99 LEU A N 1
ATOM 726 C CA . LEU A 1 99 ? -10.881 0.449 4.152 1.00 97.19 99 LEU A CA 1
ATOM 727 C C . LEU A 1 99 ? -11.204 -0.220 2.807 1.00 97.19 99 LEU A C 1
ATOM 729 O O . LEU A 1 99 ? -10.297 -0.712 2.140 1.00 97.19 99 LEU A O 1
ATOM 733 N N . THR A 1 100 ? -12.469 -0.220 2.393 1.00 98.12 100 THR A N 1
ATOM 734 C CA . THR A 1 100 ? -12.901 -0.793 1.110 1.00 98.12 100 THR A CA 1
ATOM 735 C C . THR A 1 100 ? -12.284 -0.016 -0.057 1.00 98.12 100 THR A C 1
ATOM 737 O O . THR A 1 100 ? -11.683 -0.613 -0.954 1.00 98.12 100 THR A O 1
ATOM 740 N N . ASP A 1 101 ? -12.316 1.320 -0.007 1.00 97.94 101 ASP A N 1
ATOM 741 C CA . ASP A 1 101 ? -11.637 2.179 -0.990 1.00 97.94 101 ASP A CA 1
ATOM 742 C C . ASP A 1 101 ? -10.123 1.945 -1.009 1.00 97.94 101 ASP A C 1
ATOM 744 O O . ASP A 1 101 ? -9.504 1.820 -2.073 1.00 97.94 101 ASP A O 1
ATOM 748 N N . PHE A 1 102 ? -9.523 1.845 0.180 1.00 97.00 102 PHE A N 1
ATOM 749 C CA . PHE A 1 102 ? -8.114 1.510 0.339 1.00 97.00 102 PHE A CA 1
ATOM 750 C C . PHE A 1 102 ? -7.783 0.193 -0.373 1.00 97.00 102 PHE A C 1
ATOM 752 O O . PHE A 1 102 ? -6.858 0.158 -1.191 1.00 97.00 102 PHE A O 1
ATOM 759 N N . VAL A 1 103 ? -8.544 -0.875 -0.121 1.00 98.00 103 VAL A N 1
ATOM 760 C CA . VAL A 1 103 ? -8.329 -2.191 -0.736 1.00 98.00 103 VAL A CA 1
ATOM 761 C C . VAL A 1 103 ? -8.485 -2.113 -2.249 1.00 98.00 103 VAL A C 1
ATOM 763 O O . VAL A 1 103 ? -7.603 -2.576 -2.978 1.00 98.00 103 VAL A O 1
ATOM 766 N N . HIS A 1 104 ? -9.543 -1.465 -2.733 1.00 98.44 104 HIS A N 1
ATOM 767 C CA . HIS A 1 104 ? -9.810 -1.321 -4.160 1.00 98.44 104 HIS A CA 1
ATOM 768 C C . HIS A 1 104 ? -8.653 -0.626 -4.898 1.00 98.44 104 HIS A C 1
ATOM 770 O O . HIS A 1 104 ? -8.159 -1.121 -5.918 1.00 98.44 104 HIS A O 1
ATOM 776 N N . VAL A 1 105 ? -8.158 0.495 -4.366 1.00 98.56 105 VAL A N 1
ATOM 777 C CA . VAL A 1 105 ? -7.041 1.245 -4.962 1.00 98.56 105 VAL A CA 1
ATOM 778 C C . VAL A 1 105 ? -5.741 0.447 -4.945 1.00 98.56 105 VAL A C 1
ATOM 780 O O . VAL A 1 105 ? -5.025 0.433 -5.953 1.00 98.56 105 VAL A O 1
ATOM 783 N N . HIS A 1 106 ? -5.436 -0.254 -3.853 1.00 97.69 106 HIS A N 1
ATOM 784 C CA . HIS A 1 106 ? -4.24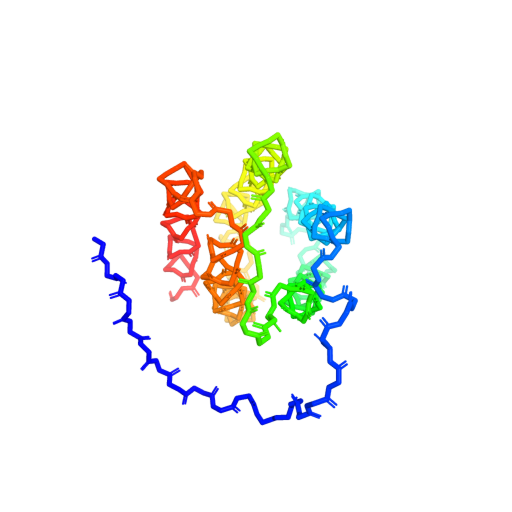1 -1.096 -3.795 1.00 97.69 106 HIS A CA 1
ATOM 785 C C . HIS A 1 106 ? -4.329 -2.261 -4.779 1.00 97.69 106 HIS A C 1
ATOM 787 O O . HIS A 1 106 ? -3.360 -2.533 -5.485 1.00 97.69 106 HIS A O 1
ATOM 793 N N . GLN A 1 107 ? -5.488 -2.905 -4.917 1.00 98.44 107 GLN A N 1
ATOM 794 C CA . GLN A 1 107 ? -5.674 -3.956 -5.916 1.00 98.44 107 GLN A CA 1
ATOM 795 C C . GLN A 1 107 ? -5.503 -3.432 -7.344 1.00 98.44 107 GLN A C 1
ATOM 797 O O . GLN A 1 107 ? -4.888 -4.113 -8.167 1.00 98.44 107 GLN A O 1
ATOM 802 N N . MET A 1 108 ? -6.000 -2.229 -7.654 1.00 98.62 108 MET A N 1
ATOM 803 C CA . MET A 1 108 ? -5.746 -1.595 -8.951 1.00 98.62 108 MET A CA 1
ATOM 804 C C . MET A 1 108 ? -4.252 -1.374 -9.189 1.00 98.62 108 MET A C 1
ATOM 806 O O . MET A 1 108 ? -3.751 -1.737 -10.251 1.00 98.62 108 MET A O 1
ATOM 810 N N . LEU A 1 109 ? -3.539 -0.812 -8.209 1.00 98.75 109 LEU A N 1
ATOM 811 C CA . LEU A 1 109 ? -2.093 -0.613 -8.291 1.00 98.75 109 LEU A CA 1
ATOM 812 C C . LEU A 1 109 ? -1.357 -1.941 -8.528 1.00 98.75 109 LEU A C 1
ATOM 814 O O . LEU A 1 109 ? -0.551 -2.040 -9.450 1.00 98.75 109 LEU A O 1
ATOM 818 N N . LEU A 1 110 ? -1.647 -2.967 -7.729 1.00 98.75 110 LEU A N 1
ATOM 819 C CA . LEU A 1 110 ? -0.976 -4.266 -7.800 1.00 98.75 110 LEU A CA 1
ATOM 820 C C . LEU A 1 110 ? -1.235 -4.975 -9.131 1.00 98.75 110 LEU A C 1
ATOM 822 O O . LEU A 1 110 ? -0.301 -5.502 -9.728 1.00 98.75 110 LEU A O 1
ATOM 826 N N . LYS A 1 111 ? -2.469 -4.927 -9.649 1.00 98.81 111 LYS A N 1
ATOM 827 C CA . LYS A 1 111 ? -2.797 -5.446 -10.988 1.00 98.81 111 LYS A CA 1
ATOM 828 C C . LYS A 1 111 ? -2.018 -4.715 -12.082 1.00 98.81 111 LYS A C 1
ATOM 830 O O . LYS A 1 111 ? -1.516 -5.360 -13.001 1.00 98.81 111 LYS A O 1
ATOM 835 N N . THR A 1 112 ? -1.864 -3.394 -11.977 1.00 98.75 112 THR A N 1
ATOM 836 C CA . THR A 1 112 ? -1.028 -2.629 -12.914 1.00 98.75 112 THR A CA 1
ATOM 837 C C . THR A 1 112 ? 0.445 -3.027 -12.803 1.00 98.75 112 THR A C 1
ATOM 839 O O . THR A 1 112 ? 1.086 -3.227 -13.831 1.00 98.75 112 THR A O 1
ATOM 842 N N . ILE A 1 113 ? 0.979 -3.175 -11.585 1.00 98.44 113 ILE A N 1
ATOM 843 C CA . ILE A 1 113 ? 2.360 -3.628 -11.350 1.00 98.44 113 ILE A CA 1
ATOM 844 C C . ILE A 1 113 ? 2.576 -4.999 -11.999 1.00 98.44 113 ILE A C 1
ATOM 846 O O . ILE A 1 113 ? 3.475 -5.134 -12.821 1.00 98.44 113 ILE A O 1
ATOM 850 N N . ILE A 1 114 ? 1.693 -5.972 -11.750 1.00 98.69 114 ILE A N 1
ATOM 851 C CA . ILE A 1 114 ? 1.711 -7.287 -12.415 1.00 98.69 114 ILE A CA 1
ATOM 852 C C . ILE A 1 114 ? 1.747 -7.129 -13.942 1.00 98.69 114 ILE A C 1
ATOM 854 O O . ILE A 1 114 ? 2.599 -7.716 -14.607 1.00 98.69 114 ILE A O 1
ATOM 858 N N . GLY A 1 115 ? 0.883 -6.283 -14.509 1.00 98.50 115 GLY A N 1
ATOM 859 C CA . GLY A 1 115 ? 0.850 -6.016 -15.951 1.00 98.50 115 GLY A CA 1
ATOM 860 C C . GLY A 1 115 ? 2.128 -5.374 -16.514 1.00 98.50 115 GLY A C 1
ATOM 861 O O . GLY A 1 115 ? 2.395 -5.488 -17.709 1.00 98.50 115 GLY A O 1
ATOM 862 N N . LYS A 1 116 ? 2.945 -4.724 -15.677 1.00 98.12 116 LYS A N 1
ATOM 863 C CA . LYS A 1 116 ? 4.246 -4.140 -16.046 1.00 98.12 116 LYS A CA 1
ATOM 864 C C . LYS A 1 116 ? 5.433 -5.034 -15.698 1.00 98.12 116 LYS A C 1
ATOM 866 O O . LYS A 1 116 ? 6.573 -4.607 -15.887 1.00 98.12 116 LYS A O 1
ATOM 871 N N . HIS A 1 117 ? 5.199 -6.272 -15.264 1.00 98.31 117 HIS A N 1
ATOM 872 C CA . HIS A 1 117 ? 6.270 -7.207 -14.941 1.00 98.31 117 HIS A CA 1
ATOM 873 C C . HIS A 1 117 ? 7.263 -7.376 -16.096 1.00 98.31 117 HIS A C 1
ATOM 875 O O . HIS A 1 117 ? 8.453 -7.194 -15.882 1.00 98.31 117 HIS A O 1
ATOM 881 N N . GLY A 1 118 ? 6.793 -7.632 -17.324 1.00 97.44 118 GLY A N 1
ATOM 882 C CA . GLY A 1 118 ? 7.679 -7.882 -18.469 1.00 97.44 118 GLY A CA 1
ATOM 883 C C . GLY A 1 118 ? 8.684 -6.754 -18.716 1.00 97.44 118 GLY A C 1
ATOM 884 O O . GLY A 1 118 ? 9.881 -7.006 -18.809 1.00 97.44 118 GLY A O 1
ATOM 885 N N . VAL A 1 119 ? 8.215 -5.500 -18.734 1.00 97.81 119 VAL A N 1
ATOM 886 C CA . VAL A 1 119 ? 9.107 -4.346 -18.912 1.00 97.81 119 VAL A CA 1
ATOM 887 C C . VAL A 1 119 ? 10.014 -4.148 -17.696 1.00 97.81 119 VAL A C 1
ATOM 889 O O . VAL A 1 119 ? 11.216 -4.000 -17.853 1.00 97.81 119 VAL A O 1
ATOM 892 N N . LEU A 1 120 ? 9.494 -4.202 -16.471 1.00 98.19 120 LEU A N 1
ATOM 893 C CA . LEU A 1 120 ? 10.317 -3.962 -15.282 1.00 98.19 120 LEU A CA 1
ATOM 894 C C . LEU A 1 120 ? 11.381 -5.055 -15.089 1.00 98.19 120 LEU A C 1
ATOM 896 O O . LEU A 1 120 ? 12.529 -4.749 -14.772 1.00 98.19 120 LEU A O 1
ATOM 900 N N . ALA A 1 121 ? 11.032 -6.317 -15.324 1.00 97.62 121 ALA A N 1
ATOM 901 C CA . ALA A 1 121 ? 11.942 -7.448 -15.192 1.00 97.62 121 ALA A CA 1
ATOM 902 C C . ALA A 1 121 ? 13.030 -7.449 -16.269 1.00 97.62 121 ALA A C 1
ATOM 904 O O . ALA A 1 121 ? 14.201 -7.618 -15.931 1.00 97.62 121 ALA A O 1
ATOM 905 N N . GLN A 1 122 ? 12.671 -7.185 -17.532 1.00 97.69 122 GLN A N 1
ATOM 906 C CA . GLN A 1 122 ? 13.626 -7.131 -18.644 1.00 97.69 122 GLN A CA 1
ATOM 907 C C . GLN A 1 122 ? 14.781 -6.154 -18.378 1.00 97.69 122 GLN A C 1
ATOM 909 O O . GLN A 1 122 ? 15.911 -6.413 -18.782 1.00 97.69 122 GLN A O 1
ATOM 914 N N . PHE A 1 123 ? 14.511 -5.051 -17.677 1.00 96.44 123 PHE A N 1
ATOM 915 C CA . PHE A 1 123 ? 15.504 -4.023 -17.363 1.00 96.44 123 PHE A CA 1
ATOM 916 C C . PHE A 1 123 ? 16.066 -4.121 -15.932 1.00 96.44 123 PHE A C 1
ATOM 918 O O . PHE A 1 123 ? 16.642 -3.159 -15.431 1.00 96.44 123 PHE A O 1
ATOM 925 N N . GLY A 1 124 ? 15.924 -5.272 -15.263 1.00 96.50 124 GLY A N 1
ATOM 926 C CA . GLY A 1 124 ? 16.585 -5.556 -13.981 1.00 96.50 124 GLY A CA 1
ATOM 927 C C . GLY A 1 124 ? 15.870 -5.034 -12.729 1.00 96.50 124 GLY A C 1
ATOM 928 O O . GLY A 1 124 ? 16.435 -5.075 -11.637 1.00 96.50 124 GLY A O 1
ATOM 929 N N . PHE A 1 125 ? 14.619 -4.580 -12.840 1.00 97.56 125 PHE A N 1
ATOM 930 C CA . PHE A 1 125 ? 13.848 -4.033 -11.715 1.00 97.56 125 PHE A CA 1
ATOM 931 C C . PHE A 1 125 ? 12.943 -5.054 -11.014 1.00 97.56 125 PHE A C 1
ATOM 933 O O . PHE A 1 125 ? 12.226 -4.683 -10.084 1.00 97.56 125 PHE A O 1
ATOM 940 N N . ALA A 1 126 ? 12.999 -6.338 -11.387 1.00 97.44 126 ALA A N 1
ATOM 941 C CA . ALA A 1 126 ? 12.181 -7.370 -10.750 1.00 97.44 126 ALA A CA 1
ATOM 942 C C . ALA A 1 126 ? 12.430 -7.458 -9.230 1.00 97.44 126 ALA A C 1
ATOM 944 O O . ALA A 1 126 ? 11.516 -7.276 -8.424 1.00 97.44 126 ALA A O 1
ATOM 945 N N . THR A 1 127 ? 13.692 -7.645 -8.828 1.00 97.12 127 THR A N 1
ATOM 946 C CA . THR A 1 127 ? 14.071 -7.805 -7.415 1.00 97.12 127 THR A CA 1
ATOM 947 C C . THR A 1 127 ? 13.745 -6.576 -6.556 1.00 97.12 127 THR A C 1
ATOM 949 O O . THR A 1 127 ? 13.118 -6.755 -5.509 1.00 97.12 127 THR A O 1
ATOM 952 N N . PRO A 1 128 ? 14.099 -5.332 -6.947 1.00 96.88 128 PRO A N 1
ATOM 953 C CA . PRO A 1 128 ? 13.721 -4.146 -6.178 1.00 96.88 128 PRO A CA 1
ATOM 954 C C . PRO A 1 128 ? 12.209 -3.999 -5.971 1.00 96.88 128 PRO A C 1
ATOM 956 O O . PRO A 1 128 ? 11.779 -3.653 -4.870 1.00 96.88 128 PRO A O 1
ATOM 959 N N . VAL A 1 129 ? 11.404 -4.293 -6.999 1.00 97.94 129 VAL A N 1
ATOM 960 C CA . VAL A 1 129 ? 9.939 -4.247 -6.894 1.00 97.94 129 VAL A CA 1
ATOM 961 C C . VAL A 1 129 ? 9.437 -5.337 -5.949 1.00 97.94 129 VAL A C 1
ATOM 963 O O . VAL A 1 129 ? 8.675 -5.029 -5.033 1.00 97.94 129 VAL A O 1
ATOM 966 N N . ARG A 1 130 ? 9.918 -6.581 -6.082 1.00 97.81 130 ARG A N 1
ATOM 967 C CA . ARG A 1 130 ? 9.550 -7.686 -5.180 1.00 97.81 130 ARG A CA 1
ATOM 968 C C . ARG A 1 130 ? 9.823 -7.358 -3.716 1.00 97.81 130 ARG A C 1
ATOM 970 O O . ARG A 1 130 ? 8.961 -7.579 -2.871 1.00 97.81 130 ARG A O 1
ATOM 977 N N . LEU A 1 131 ? 11.013 -6.842 -3.405 1.00 97.19 131 LEU A N 1
ATOM 978 C CA . LEU A 1 131 ? 11.389 -6.505 -2.029 1.00 97.19 131 LEU A CA 1
ATOM 979 C C . LEU A 1 131 ? 10.452 -5.453 -1.430 1.00 97.19 131 LEU A C 1
ATOM 981 O O . LEU A 1 131 ? 10.059 -5.571 -0.270 1.00 97.19 131 LEU A O 1
ATOM 985 N N . ALA A 1 132 ? 10.064 -4.455 -2.224 1.00 96.50 132 ALA A N 1
ATOM 986 C CA . ALA A 1 132 ? 9.119 -3.447 -1.775 1.00 96.50 132 ALA A CA 1
ATOM 987 C C . ALA A 1 132 ? 7.705 -4.028 -1.588 1.00 96.50 132 ALA A C 1
ATOM 989 O O . ALA A 1 132 ? 7.066 -3.728 -0.585 1.00 96.50 132 ALA A O 1
ATOM 990 N N . LEU A 1 133 ? 7.242 -4.915 -2.477 1.00 97.81 133 LEU A N 1
ATOM 991 C CA . LEU A 1 133 ? 5.949 -5.602 -2.335 1.00 97.81 133 LEU A CA 1
ATOM 992 C C . LEU A 1 133 ? 5.876 -6.454 -1.057 1.00 97.81 133 LEU A C 1
ATOM 994 O O . LEU A 1 133 ? 4.887 -6.374 -0.336 1.00 97.81 133 LEU A O 1
ATOM 998 N N . VAL A 1 134 ? 6.937 -7.201 -0.733 1.00 97.56 134 VAL A N 1
ATOM 999 C CA . VAL A 1 134 ? 7.030 -7.976 0.521 1.00 97.56 134 VAL A CA 1
ATOM 1000 C C . VAL A 1 134 ? 6.979 -7.062 1.751 1.00 97.56 134 VAL A C 1
ATOM 1002 O O . VAL A 1 134 ? 6.382 -7.408 2.768 1.00 97.56 134 VAL A O 1
ATOM 1005 N N . ALA A 1 135 ? 7.607 -5.885 1.689 1.00 95.88 135 ALA A N 1
ATOM 1006 C CA . ALA A 1 135 ? 7.545 -4.919 2.783 1.00 95.88 135 ALA A CA 1
ATOM 1007 C C . ALA A 1 135 ? 6.141 -4.307 2.937 1.00 95.88 135 ALA A C 1
ATOM 1009 O O . ALA A 1 135 ? 5.685 -4.118 4.065 1.00 95.88 135 ALA A O 1
ATOM 1010 N N . ILE A 1 136 ? 5.448 -4.037 1.823 1.00 95.50 136 ILE A N 1
ATOM 1011 C CA . ILE A 1 136 ? 4.055 -3.569 1.833 1.00 95.50 136 ILE A CA 1
ATOM 1012 C C . ILE A 1 136 ? 3.150 -4.628 2.459 1.00 95.50 136 ILE A C 1
ATOM 1014 O O . ILE A 1 136 ? 2.379 -4.283 3.345 1.00 95.50 136 ILE A O 1
ATOM 1018 N N . GLU A 1 137 ? 3.271 -5.893 2.056 1.00 96.19 137 GLU A N 1
ATOM 1019 C CA . GLU A 1 137 ? 2.486 -7.003 2.612 1.00 96.19 137 GLU A CA 1
ATOM 1020 C C . GLU A 1 137 ? 2.599 -7.084 4.135 1.00 96.19 137 GLU A C 1
ATOM 1022 O O . GLU A 1 137 ? 1.595 -6.980 4.833 1.00 96.19 137 GLU A O 1
ATOM 1027 N N . LYS A 1 138 ? 3.824 -7.127 4.668 1.00 94.06 138 LYS A N 1
ATOM 1028 C CA . LYS A 1 138 ? 4.047 -7.155 6.124 1.00 94.06 138 LYS A CA 1
ATOM 1029 C C . LYS A 1 138 ? 3.433 -5.953 6.844 1.00 94.06 138 LYS A C 1
ATOM 1031 O O . LYS A 1 138 ? 2.900 -6.088 7.949 1.00 94.06 138 LYS A O 1
ATOM 1036 N N . GLY A 1 139 ? 3.541 -4.769 6.240 1.00 92.94 139 GLY A N 1
ATOM 1037 C CA . GLY A 1 139 ? 2.957 -3.549 6.784 1.00 92.94 139 GLY A CA 1
ATOM 1038 C C . GLY A 1 139 ? 1.428 -3.597 6.792 1.00 92.94 139 GLY A C 1
ATOM 1039 O O . GLY A 1 139 ? 0.812 -3.283 7.808 1.00 92.94 139 GLY A O 1
ATOM 1040 N N . VAL A 1 140 ? 0.819 -4.022 5.683 1.00 92.56 140 VAL A N 1
ATOM 1041 C CA . VAL A 1 140 ? -0.637 -4.150 5.539 1.00 92.56 140 VAL A CA 1
ATOM 1042 C C . VAL A 1 140 ? -1.190 -5.197 6.500 1.00 92.56 140 VAL A C 1
ATOM 1044 O O . VAL A 1 140 ? -2.192 -4.913 7.147 1.00 92.56 140 VAL A O 1
ATOM 1047 N N . ASP A 1 141 ? -0.523 -6.338 6.676 1.00 92.00 141 ASP A N 1
ATOM 1048 C CA . ASP A 1 141 ? -0.931 -7.367 7.640 1.00 92.00 141 ASP A CA 1
ATOM 1049 C C . ASP A 1 141 ? -0.942 -6.826 9.071 1.00 92.00 141 ASP A C 1
ATOM 1051 O O . ASP A 1 141 ? -1.931 -6.951 9.794 1.00 92.00 141 ASP A O 1
ATOM 1055 N N . THR A 1 142 ? 0.148 -6.166 9.472 1.00 92.38 142 THR A N 1
ATOM 1056 C CA . THR A 1 142 ? 0.273 -5.571 10.812 1.00 92.38 142 THR A CA 1
ATOM 1057 C C . THR A 1 142 ? -0.807 -4.516 11.044 1.00 92.38 142 THR A C 1
ATOM 1059 O O . THR A 1 142 ? -1.458 -4.498 12.091 1.00 92.38 142 THR A O 1
ATOM 1062 N N . PHE A 1 143 ? -1.022 -3.652 10.051 1.00 90.06 143 PHE A N 1
ATOM 1063 C CA . PHE A 1 143 ? -2.058 -2.629 10.092 1.00 90.06 143 PHE A CA 1
ATOM 1064 C C . PHE A 1 143 ? -3.462 -3.243 10.171 1.00 90.06 143 PHE A C 1
ATOM 1066 O O . PHE A 1 143 ? -4.271 -2.795 10.978 1.00 90.06 143 PHE A O 1
ATOM 1073 N N . ALA A 1 144 ? -3.747 -4.280 9.380 1.00 90.62 144 ALA A N 1
ATOM 1074 C CA . ALA A 1 144 ? -5.043 -4.948 9.336 1.00 90.62 144 ALA A CA 1
ATOM 1075 C C . ALA A 1 144 ? -5.409 -5.574 10.684 1.00 90.62 144 ALA A C 1
ATOM 1077 O O . ALA A 1 144 ? -6.536 -5.390 11.145 1.00 90.62 144 ALA A O 1
ATOM 1078 N N . PHE A 1 145 ? -4.468 -6.266 11.336 1.00 90.50 145 PHE A N 1
ATOM 1079 C CA . PHE A 1 145 ? -4.703 -6.829 12.668 1.00 90.50 145 PHE A CA 1
ATOM 1080 C C . PHE A 1 145 ? -5.067 -5.744 13.683 1.00 90.50 145 PHE A C 1
ATOM 1082 O O . PHE A 1 145 ? -6.104 -5.846 14.333 1.00 90.50 145 PHE A O 1
ATOM 1089 N N . ALA A 1 146 ? -4.273 -4.673 13.755 1.00 90.25 146 ALA A N 1
ATOM 1090 C CA . ALA A 1 146 ? -4.524 -3.577 14.687 1.00 90.25 146 ALA A CA 1
ATOM 1091 C C . ALA A 1 146 ? -5.824 -2.812 14.373 1.00 90.25 146 ALA A C 1
ATOM 1093 O O . ALA A 1 146 ? -6.547 -2.417 15.284 1.00 90.25 146 ALA A O 1
ATOM 1094 N N . LEU A 1 147 ? -6.156 -2.629 13.090 1.00 92.19 147 LEU A N 1
ATOM 1095 C CA . LEU A 1 147 ? -7.400 -1.982 12.682 1.00 92.19 147 LEU A CA 1
ATOM 1096 C C . LEU A 1 147 ? -8.622 -2.808 13.096 1.00 92.19 147 LEU A C 1
ATOM 1098 O O . LEU A 1 147 ? -9.574 -2.247 13.626 1.00 92.19 147 LEU A O 1
ATOM 1102 N N . ILE A 1 148 ? -8.598 -4.128 12.888 1.00 92.06 148 ILE A N 1
ATOM 1103 C CA . ILE A 1 148 ? -9.714 -5.025 13.232 1.00 92.06 148 ILE A CA 1
ATOM 1104 C C . ILE A 1 148 ? -10.039 -4.977 14.731 1.00 92.06 148 ILE A C 1
ATOM 1106 O O . ILE A 1 148 ? -11.216 -5.031 15.093 1.00 92.06 148 ILE A O 1
ATOM 1110 N N . ASP A 1 149 ? -9.029 -4.828 15.589 1.00 90.81 149 ASP A N 1
ATOM 1111 C CA . ASP A 1 149 ? -9.222 -4.709 17.039 1.00 90.81 149 ASP A CA 1
ATOM 1112 C C . ASP A 1 149 ? -9.944 -3.409 17.440 1.00 90.81 149 ASP A C 1
ATOM 1114 O O . ASP A 1 149 ? -10.625 -3.371 18.466 1.00 90.81 149 ASP A O 1
ATOM 1118 N N . LEU A 1 150 ? -9.859 -2.352 16.620 1.00 92.00 150 LEU A N 1
ATOM 1119 C CA . LEU A 1 150 ? -10.581 -1.092 16.836 1.00 92.00 150 LEU A CA 1
ATOM 1120 C C . LEU A 1 150 ? -12.054 -1.162 16.414 1.00 92.00 150 LEU A C 1
ATOM 1122 O O . LEU A 1 150 ? -12.860 -0.391 16.931 1.00 92.00 150 LEU A O 1
ATOM 1126 N N . ILE A 1 151 ? -12.418 -2.071 15.505 1.00 94.00 151 ILE A N 1
ATOM 1127 C CA . ILE A 1 151 ? -13.764 -2.164 14.907 1.00 94.00 151 ILE A CA 1
ATOM 1128 C C . ILE A 1 151 ? -14.367 -3.579 15.026 1.00 94.00 151 ILE A C 1
ATOM 1130 O O . ILE A 1 151 ? -14.761 -4.183 14.021 1.00 94.00 151 ILE A O 1
ATOM 1134 N N . PRO A 1 152 ? -14.467 -4.154 16.241 1.00 94.00 152 PRO A N 1
ATOM 1135 C CA . PRO A 1 152 ? -14.857 -5.552 16.425 1.00 94.00 152 PRO A CA 1
ATOM 1136 C C . PRO A 1 152 ? -16.250 -5.886 15.875 1.00 94.00 152 PRO A C 1
ATOM 1138 O O . PRO A 1 152 ? -16.456 -7.007 15.407 1.00 94.00 152 PRO A O 1
ATOM 1141 N N . SER A 1 153 ? -17.193 -4.938 15.869 1.00 95.12 153 SER A N 1
ATOM 1142 C CA . SER A 1 153 ? -18.536 -5.148 15.309 1.00 95.12 153 SER A CA 1
ATOM 1143 C C . SER A 1 153 ? -18.541 -5.315 13.786 1.00 95.12 153 SER A C 1
ATOM 1145 O O . SER A 1 153 ? -19.366 -6.046 13.242 1.00 95.12 153 SER A O 1
ATOM 1147 N N . GLN A 1 154 ? -17.561 -4.729 13.095 1.00 96.31 154 GLN A N 1
ATOM 1148 C CA . GLN A 1 154 ? -17.396 -4.816 11.641 1.00 96.31 154 GLN A CA 1
ATOM 1149 C C . GLN A 1 154 ? -16.266 -5.773 11.220 1.00 96.31 154 GLN A C 1
ATOM 1151 O O . GLN A 1 154 ? -15.920 -5.862 10.036 1.00 96.31 154 GLN A O 1
ATOM 1156 N N . LYS A 1 155 ? -15.723 -6.552 12.165 1.00 94.69 155 LYS A N 1
ATOM 1157 C CA . LYS A 1 155 ? -14.600 -7.483 11.964 1.00 94.69 155 LYS A CA 1
ATOM 1158 C C . LYS A 1 155 ? -14.760 -8.379 10.740 1.00 94.69 155 LYS A C 1
ATOM 1160 O O . LYS A 1 155 ? -13.820 -8.516 9.965 1.00 94.69 155 LYS A O 1
ATOM 1165 N N . GLY A 1 156 ? -15.939 -8.969 10.539 1.00 95.88 156 GLY A N 1
ATOM 1166 C CA . GLY A 1 156 ? -16.180 -9.876 9.412 1.00 95.88 156 GLY A CA 1
ATOM 1167 C C . GLY A 1 156 ? -16.020 -9.196 8.047 1.00 95.88 156 GLY A C 1
ATOM 1168 O O . GLY A 1 156 ? -15.420 -9.773 7.140 1.00 95.88 156 GLY A O 1
ATOM 1169 N N . LYS A 1 157 ? -16.500 -7.952 7.907 1.00 96.94 157 LYS A N 1
ATOM 1170 C CA . LYS A 1 157 ? -16.335 -7.173 6.671 1.00 96.94 157 LYS A CA 1
ATOM 1171 C C . LYS A 1 157 ? -14.877 -6.763 6.484 1.00 96.94 157 LYS A C 1
ATOM 1173 O O . LYS A 1 157 ? -14.311 -7.023 5.427 1.00 96.94 157 LYS A O 1
ATOM 1178 N N . ALA A 1 158 ? -14.245 -6.228 7.530 1.00 96.38 158 ALA A N 1
ATOM 1179 C CA . ALA A 1 158 ? -12.841 -5.827 7.487 1.00 96.38 158 ALA A CA 1
ATOM 1180 C C . ALA A 1 158 ? -11.913 -6.996 7.113 1.00 96.38 158 ALA A C 1
ATOM 1182 O O . ALA A 1 158 ? -11.072 -6.852 6.231 1.00 96.38 158 ALA A O 1
ATOM 1183 N N . GLN A 1 159 ? -12.112 -8.179 7.708 1.00 97.06 159 GLN A N 1
ATOM 1184 C CA . GLN A 1 159 ? -11.348 -9.393 7.394 1.00 97.06 159 GLN A CA 1
ATOM 1185 C C . GLN A 1 159 ? -11.503 -9.837 5.936 1.00 97.06 159 GLN A C 1
ATOM 1187 O O . GLN A 1 159 ? -10.536 -10.290 5.322 1.00 97.06 159 GLN A O 1
ATOM 1192 N N . LYS A 1 160 ? -12.706 -9.707 5.369 1.00 97.25 160 LYS A N 1
ATOM 1193 C CA . LYS A 1 160 ? -12.958 -10.035 3.964 1.00 97.25 160 LYS A CA 1
ATOM 1194 C C . LYS A 1 160 ? -12.204 -9.088 3.027 1.00 97.25 160 LYS A C 1
ATOM 1196 O O . LYS A 1 160 ? -11.556 -9.561 2.093 1.00 97.25 160 LYS A O 1
ATOM 1201 N N . GLU A 1 161 ? -12.256 -7.786 3.300 1.00 97.31 161 GLU A N 1
ATOM 1202 C CA . GLU A 1 161 ? -11.555 -6.769 2.511 1.00 97.31 161 GLU A CA 1
ATOM 1203 C C . GLU A 1 161 ? -10.039 -6.999 2.536 1.00 97.31 161 GLU A C 1
ATOM 1205 O O . GLU A 1 161 ? -9.425 -7.191 1.481 1.00 97.31 161 GLU A O 1
ATOM 1210 N N . VAL A 1 162 ? -9.434 -7.099 3.725 1.00 95.31 162 VAL A N 1
ATOM 1211 C CA . VAL A 1 162 ? -7.977 -7.300 3.855 1.00 95.31 162 VAL A CA 1
ATOM 1212 C C . VAL A 1 162 ? -7.526 -8.648 3.292 1.00 95.31 162 VAL A C 1
ATOM 1214 O O . VAL A 1 162 ? -6.490 -8.713 2.638 1.00 95.31 162 VAL A O 1
ATOM 1217 N N . GLY A 1 163 ? -8.328 -9.706 3.443 1.00 96.00 163 GLY A N 1
ATOM 1218 C CA . GLY A 1 163 ? -8.032 -11.010 2.846 1.00 96.00 163 GLY A CA 1
ATOM 1219 C C . GLY A 1 163 ? -8.026 -10.972 1.315 1.00 96.00 163 GLY A C 1
ATOM 1220 O O . GLY A 1 163 ? -7.217 -11.641 0.675 1.00 96.00 163 GLY A O 1
ATOM 1221 N N . SER A 1 164 ? -8.888 -10.159 0.699 1.00 97.50 164 SER A N 1
ATOM 1222 C CA . SER A 1 164 ? -8.873 -9.971 -0.756 1.00 97.50 164 SER A CA 1
ATOM 1223 C C . SER A 1 164 ? -7.637 -9.194 -1.234 1.00 97.50 164 SER A C 1
ATOM 1225 O O . SER A 1 164 ? -7.112 -9.444 -2.328 1.00 97.50 164 SER A O 1
ATOM 1227 N N . LEU A 1 165 ? -7.149 -8.253 -0.421 1.00 97.50 165 LEU A N 1
ATOM 1228 C CA . LEU A 1 165 ? -5.923 -7.516 -0.701 1.00 97.50 165 LEU A CA 1
ATOM 1229 C C . LEU A 1 165 ? -4.688 -8.417 -0.575 1.00 97.50 165 LEU A C 1
ATOM 1231 O O . LEU A 1 165 ? -3.867 -8.416 -1.492 1.00 97.50 165 LEU A O 1
ATOM 1235 N N . ASP A 1 166 ? -4.600 -9.223 0.485 1.00 97.06 166 ASP A N 1
ATOM 1236 C CA . ASP A 1 166 ? -3.529 -10.209 0.710 1.00 97.06 166 ASP A CA 1
ATOM 1237 C C . ASP A 1 166 ? -3.343 -11.133 -0.505 1.00 97.06 166 ASP A C 1
ATOM 1239 O O . ASP A 1 166 ? -2.257 -11.219 -1.078 1.00 97.06 166 ASP A O 1
ATOM 1243 N N . VAL A 1 167 ? -4.431 -11.717 -1.022 1.00 97.88 167 VAL A N 1
ATOM 1244 C CA . VAL A 1 167 ? -4.385 -12.558 -2.236 1.00 97.88 167 VAL A CA 1
ATOM 1245 C C . VAL A 1 167 ? -3.765 -11.819 -3.431 1.00 97.88 167 VAL A C 1
ATOM 1247 O O . VAL A 1 167 ? -3.018 -12.406 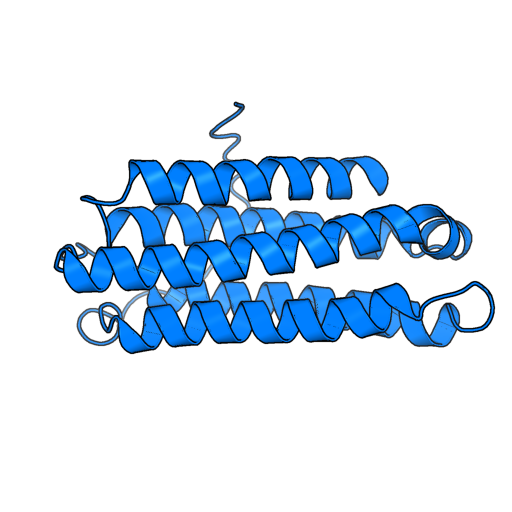-4.223 1.00 97.88 167 VAL A O 1
ATOM 1250 N N . THR A 1 168 ? -4.054 -10.525 -3.575 1.00 97.94 168 THR A N 1
ATOM 1251 C CA . THR A 1 168 ? -3.521 -9.712 -4.677 1.00 97.94 168 THR A CA 1
ATOM 1252 C C . THR A 1 168 ? -2.046 -9.358 -4.457 1.00 97.94 168 THR A C 1
ATOM 1254 O O . THR A 1 168 ? -1.265 -9.393 -5.411 1.00 97.94 168 THR A O 1
ATOM 1257 N N . LEU A 1 169 ? -1.641 -9.067 -3.216 1.00 98.00 169 LEU A N 1
ATOM 1258 C CA . LEU A 1 169 ? -0.243 -8.838 -2.835 1.00 98.00 169 LEU A CA 1
ATOM 1259 C C . LEU A 1 169 ? 0.606 -10.082 -3.092 1.00 98.00 169 LEU A C 1
ATOM 1261 O O . LEU A 1 169 ? 1.586 -9.995 -3.831 1.00 98.00 169 LEU A O 1
ATOM 1265 N N . GLN A 1 170 ? 0.170 -11.240 -2.600 1.00 98.06 170 GLN A N 1
ATOM 1266 C CA . GLN A 1 170 ? 0.816 -12.534 -2.828 1.00 98.06 170 GLN A CA 1
ATOM 1267 C C . GLN A 1 170 ? 0.969 -12.842 -4.322 1.00 98.06 170 GLN A C 1
ATOM 1269 O O . GLN A 1 170 ? 2.032 -13.266 -4.779 1.00 98.06 170 GLN A O 1
ATOM 1274 N N . SER A 1 171 ? -0.070 -12.573 -5.118 1.00 98.25 171 SER A N 1
ATOM 1275 C CA . SER A 1 171 ? -0.016 -12.741 -6.577 1.00 98.25 171 SER A CA 1
ATOM 1276 C C . SER A 1 171 ? 1.023 -11.820 -7.228 1.00 98.25 171 SER A C 1
ATOM 1278 O O . SER A 1 171 ? 1.754 -12.245 -8.128 1.00 98.25 171 SER A O 1
ATOM 1280 N N . SER A 1 172 ? 1.129 -10.575 -6.759 1.00 98.19 172 SER A N 1
ATOM 1281 C CA . SER A 1 172 ? 2.123 -9.609 -7.236 1.00 98.19 172 SER A CA 1
ATOM 1282 C C . SER A 1 172 ? 3.545 -10.022 -6.848 1.00 98.19 172 SER A C 1
ATOM 1284 O O . SER A 1 172 ? 4.422 -10.091 -7.706 1.00 98.19 172 SER A O 1
ATOM 1286 N N . ILE A 1 173 ? 3.768 -10.404 -5.587 1.00 98.38 173 ILE A N 1
ATOM 1287 C CA . ILE A 1 173 ? 5.063 -10.901 -5.093 1.00 98.38 173 ILE A CA 1
ATOM 1288 C C . ILE A 1 173 ? 5.508 -12.118 -5.902 1.00 98.38 173 ILE A C 1
ATOM 1290 O O . ILE A 1 173 ? 6.646 -12.155 -6.372 1.00 98.38 173 ILE A O 1
ATOM 1294 N N . LYS A 1 174 ? 4.607 -13.083 -6.118 1.00 98.12 174 LYS A N 1
ATOM 1295 C CA . LYS A 1 174 ? 4.882 -14.284 -6.914 1.00 98.12 174 LYS A CA 1
ATOM 1296 C C . LYS A 1 174 ? 5.251 -13.949 -8.357 1.00 98.12 174 LYS A C 1
ATOM 1298 O O . LYS A 1 174 ? 6.141 -14.582 -8.904 1.00 98.12 174 LYS A O 1
ATOM 1303 N N . THR A 1 175 ? 4.584 -12.968 -8.965 1.00 98.44 175 THR A N 1
ATOM 1304 C CA . THR A 1 175 ? 4.875 -12.537 -10.343 1.00 98.44 175 THR A CA 1
ATOM 1305 C C . THR A 1 175 ? 6.300 -12.001 -10.484 1.00 98.44 175 THR A C 1
ATOM 1307 O O . THR A 1 175 ? 6.919 -12.200 -11.517 1.00 98.44 175 THR A O 1
ATOM 1310 N N . TYR A 1 176 ? 6.815 -11.342 -9.445 1.00 97.50 176 TYR A N 1
ATOM 1311 C CA . TYR A 1 176 ? 8.139 -10.717 -9.415 1.00 97.50 176 TYR A CA 1
ATOM 1312 C C . TYR A 1 176 ? 9.236 -11.590 -8.774 1.00 97.50 176 TYR A C 1
ATOM 1314 O O . TYR A 1 176 ? 10.324 -11.081 -8.486 1.00 97.50 176 TYR A O 1
ATOM 1322 N N . SER A 1 177 ? 8.934 -12.861 -8.484 1.00 91.88 177 SER A N 1
ATOM 1323 C CA . SER A 1 177 ? 9.854 -13.830 -7.865 1.00 91.88 177 SER A CA 1
ATOM 1324 C C . SER A 1 177 ? 10.680 -14.607 -8.878 1.00 91.88 177 SER A C 1
ATOM 1326 O O . SER A 1 177 ? 10.169 -14.872 -9.985 1.00 91.88 177 SER A O 1
#

InterPro domains:
  IPR021054 Cell wall mannoprotein 1 [PF12296] (26-148)